Protein AF-A0A5C7JLN1-F1 (afdb_monomer_lite)

Foldseek 3Di:
DDDDPPDPDDDWDFPDWDKDQDPDCPPCCVQCVVRIWIDTDTPPAPWDAISQETEDAFFDPDDTDPVLVVLLVPPQDTHYDHDDPQHQLQALLSVCSSQNSHPPRLPVVAPGSVRVLVPFFDWDWDDDDPDIDIDGRGGNNVVSCVSCVVVDDDADVVNVQAQEDEAEDEDADDADPVLVVVLLCCLAVQWDDDPPFIQGQLALQSNLVQLQQSQLQKGATPVRDIDGRDLVLLLVVCVVQPPWAEEEEDADPVVVVSNCVRCPPLEDCDPVCSVPDSRHYYDHLVVLLPPAAPQSGPAYEYSDDAQALSSVVSNSCNNGDSPDNYYYYYYYGHCLGSRVQSVVQSVVRHGDDSVSSCVSCPVSGHPSHD

Radius of gyration: 23.54 Å; chains: 1; bounding box: 55×57×65 Å

Secondary structure (DSSP, 8-state):
-PPP---S-----EEEEEEEEPS--TTTTTT-TTSEEEEEEETTB--EEETTEEEE----SSS--HHHHHHHHHHTTS-EEE--SSTTSS-TTHHHHHHHTSTT-TTTTSSSHHHHHHHHB--EEEEETTEEEEE---B-HHHHHHHHGGG-----TTTTT---EEEEEEEE----HHHHHHHHHHHHHSEEE-SS-EEE--SHHHHHHHHHHHTTTEEE-TTS-EEE---HHHHHHHHHTTT--EEEEE-SHHHHHHHHHHHGGGEES-HHHHHHSS-EEEEEHHHHTSS---TT-SEEEESS--S-HHHHHHHHGGG--TT-SEEEEEEEE-TTSHHHHHHHHHHTT----HHHHHHHTTTTS-TT--

Sequence (370 aa):
MRQKKKHSIKFARVEGIEVYELTDRERIAELCPDGFVYDLEIENNHNYIANGILVHNCSAFPKPCNSAKTIRERFGHLPQIYLSGTPAIESGSQWFHSFWTSKFSPFNGFKNFYDWSRTYTEPFTKHFGALQVKDYSKSKDDEILAIIEPYLVRFTQKDAGFTSEITEEVIYYPIDAKIKQMVKRLMADLVLEGKEETILGDTAAKLMSKVHQLENGTIIFESGNSMILDTSKAEYIKQYFEGKKIAIFYYFKKEWELLKQVFGDNLTDNLEEFNTTDKHIALQQISGSEGISLKEADVLVYYNSGYSGRQYTQGRDRLTTINRSANHVYFFFDKDGLNAKIYKALKSKKRYNEKLFKKSYKGIINPNCN

Structure (mmCIF, N/CA/C/O backbone):
data_AF-A0A5C7JLN1-F1
#
_entry.id   AF-A0A5C7JLN1-F1
#
loop_
_atom_site.group_PDB
_atom_site.id
_atom_site.type_symbol
_atom_site.label_atom_id
_atom_site.label_alt_id
_atom_site.label_comp_id
_atom_site.label_asym_id
_atom_site.label_entity_id
_atom_site.label_seq_id
_atom_site.pdbx_PDB_ins_code
_atom_site.Cartn_x
_atom_site.Cartn_y
_atom_site.Cartn_z
_atom_site.occupancy
_atom_site.B_iso_or_equiv
_atom_site.auth_seq_id
_atom_site.auth_comp_id
_atom_site.auth_asym_id
_atom_site.auth_atom_id
_atom_site.pdbx_PDB_model_num
ATOM 1 N N . MET A 1 1 ? 26.847 -8.053 25.522 1.00 38.38 1 MET A N 1
ATOM 2 C CA . MET A 1 1 ? 25.881 -8.178 24.404 1.00 38.38 1 MET A CA 1
ATOM 3 C C . MET A 1 1 ? 26.530 -8.952 23.261 1.00 38.38 1 MET A C 1
ATOM 5 O O . MET A 1 1 ? 27.438 -8.434 22.626 1.00 38.38 1 MET A O 1
ATOM 9 N N . ARG A 1 2 ? 26.136 -10.213 23.034 1.00 31.58 2 ARG A N 1
ATOM 10 C CA . ARG A 1 2 ? 26.632 -11.026 21.908 1.00 31.58 2 ARG A CA 1
ATOM 11 C C . ARG A 1 2 ? 26.119 -10.428 20.590 1.00 31.58 2 ARG A C 1
ATOM 13 O O . ARG A 1 2 ? 24.910 -10.388 20.376 1.00 31.58 2 ARG A O 1
ATOM 20 N N . GLN A 1 3 ? 27.029 -9.986 19.719 1.00 34.25 3 GLN A N 1
ATOM 21 C CA . GLN A 1 3 ? 26.736 -9.707 18.310 1.00 34.25 3 GLN A CA 1
ATOM 22 C C . GLN A 1 3 ? 26.017 -10.921 17.704 1.00 34.25 3 GLN A C 1
ATOM 24 O O . GLN A 1 3 ? 26.563 -12.026 17.687 1.00 34.25 3 GLN A O 1
ATOM 29 N N . LYS A 1 4 ? 24.785 -10.731 17.216 1.00 38.56 4 LYS A N 1
ATOM 30 C CA . LYS A 1 4 ? 24.101 -11.740 16.398 1.00 38.56 4 LYS A CA 1
ATOM 31 C C . LYS A 1 4 ? 24.980 -12.021 15.175 1.00 38.56 4 LYS A C 1
ATOM 33 O O . LYS A 1 4 ? 25.217 -11.123 14.369 1.00 38.56 4 LYS A O 1
ATOM 38 N N . LYS A 1 5 ? 25.460 -13.263 15.044 1.00 37.53 5 LYS A N 1
ATOM 39 C CA . LYS A 1 5 ? 26.128 -13.765 13.835 1.00 37.53 5 LYS A CA 1
ATOM 40 C C . LYS A 1 5 ? 25.229 -13.477 12.629 1.00 37.53 5 LYS A C 1
ATOM 42 O O . LYS A 1 5 ? 24.159 -14.076 12.514 1.00 37.53 5 LYS A O 1
ATOM 47 N N . LYS A 1 6 ? 25.662 -12.582 11.733 1.00 44.06 6 LYS A N 1
ATOM 48 C CA . LYS A 1 6 ? 25.112 -12.460 10.376 1.00 44.06 6 LYS A CA 1
ATOM 49 C C . LYS A 1 6 ? 25.283 -13.822 9.708 1.00 44.06 6 LYS A C 1
ATOM 51 O O . LYS A 1 6 ? 26.397 -14.185 9.347 1.00 44.06 6 LYS A O 1
ATOM 56 N N . HIS A 1 7 ? 24.206 -14.592 9.610 1.00 37.38 7 HIS A N 1
ATOM 57 C CA . HIS A 1 7 ? 24.221 -15.795 8.793 1.00 37.38 7 HIS A CA 1
ATOM 58 C C . HIS A 1 7 ? 24.280 -15.332 7.336 1.00 37.38 7 HIS A C 1
ATOM 60 O O . HIS A 1 7 ? 23.435 -14.56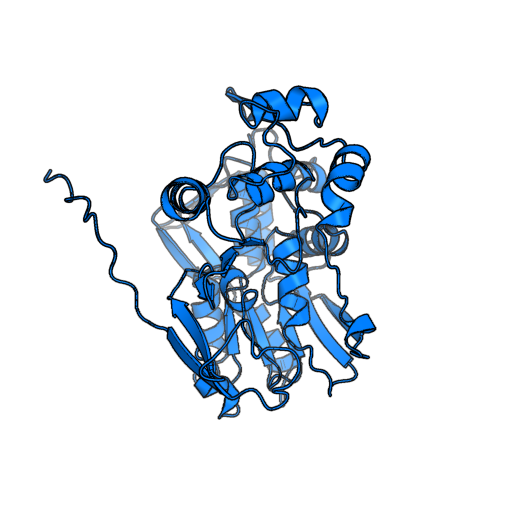2 6.886 1.00 37.38 7 HIS A O 1
ATOM 66 N N . SER A 1 8 ? 25.331 -15.743 6.631 1.00 49.94 8 SER A N 1
ATOM 67 C CA . SER A 1 8 ? 25.570 -15.493 5.204 1.00 49.94 8 SER A CA 1
ATOM 68 C C . SER A 1 8 ? 24.609 -16.264 4.293 1.00 49.94 8 SER A C 1
ATOM 70 O O . SER A 1 8 ? 24.632 -16.073 3.081 1.00 49.94 8 SER A O 1
ATOM 72 N N . ILE A 1 9 ? 23.764 -17.119 4.875 1.00 44.75 9 ILE A N 1
ATOM 73 C CA . ILE A 1 9 ? 22.803 -17.973 4.188 1.00 44.75 9 ILE A CA 1
ATOM 74 C C . ILE A 1 9 ? 21.439 -17.746 4.842 1.00 44.75 9 ILE A C 1
ATOM 76 O O . ILE A 1 9 ? 21.274 -17.958 6.045 1.00 44.75 9 ILE A O 1
ATOM 80 N N . LYS A 1 10 ? 20.477 -17.276 4.044 1.00 59.91 10 LYS A N 1
ATOM 81 C CA . LYS A 1 10 ? 19.060 -17.232 4.401 1.00 59.91 10 LYS A CA 1
ATOM 82 C C . LYS A 1 10 ? 18.425 -18.467 3.774 1.00 59.91 10 LYS A C 1
ATOM 84 O O . LYS A 1 10 ? 18.450 -18.602 2.556 1.00 59.91 10 LYS A O 1
ATOM 89 N N . PHE A 1 11 ? 17.899 -19.363 4.599 1.00 56.25 11 PHE A N 1
ATOM 90 C CA . PHE A 1 11 ? 17.039 -20.433 4.109 1.00 56.25 11 PHE A CA 1
ATOM 91 C C . PHE A 1 11 ? 15.698 -19.803 3.732 1.00 56.25 11 PHE A C 1
ATOM 93 O O . PHE A 1 11 ? 15.141 -19.033 4.517 1.00 56.25 11 PHE A O 1
ATOM 100 N N . ALA A 1 12 ? 15.234 -20.067 2.518 1.00 66.81 12 ALA A N 1
ATOM 101 C CA . ALA A 1 12 ? 13.917 -19.671 2.049 1.00 66.81 12 ALA A CA 1
ATOM 102 C C . ALA A 1 12 ? 13.128 -20.936 1.718 1.00 66.81 12 ALA A C 1
ATOM 104 O O . ALA A 1 12 ? 13.716 -21.947 1.322 1.00 66.81 12 ALA A O 1
ATOM 105 N N . ARG A 1 13 ? 11.817 -20.886 1.932 1.00 62.53 13 ARG A N 1
ATOM 106 C CA . ARG A 1 13 ? 10.915 -21.971 1.571 1.00 62.53 13 ARG A CA 1
ATOM 107 C C . ARG A 1 13 ? 10.566 -21.847 0.087 1.00 62.53 13 ARG A C 1
ATOM 109 O O . ARG A 1 13 ? 10.345 -20.741 -0.403 1.00 62.53 13 ARG A O 1
ATOM 116 N N . VAL A 1 14 ? 10.538 -22.983 -0.604 1.00 67.88 14 VAL A N 1
ATOM 117 C CA . VAL A 1 14 ? 9.920 -23.090 -1.930 1.00 67.88 14 VAL A CA 1
ATOM 118 C C . VAL A 1 14 ? 8.412 -23.041 -1.718 1.00 67.88 14 VAL A C 1
ATOM 120 O O . VAL A 1 14 ? 7.878 -23.878 -0.983 1.00 67.88 14 VAL A O 1
ATOM 123 N N . GLU A 1 15 ? 7.756 -22.025 -2.274 1.00 53.78 15 GLU A N 1
ATOM 124 C CA . GLU A 1 15 ? 6.299 -21.875 -2.161 1.00 53.78 15 GLU A CA 1
ATOM 125 C C . GLU A 1 15 ? 5.578 -22.789 -3.150 1.00 53.78 15 GLU A C 1
ATOM 127 O O . GLU A 1 15 ? 4.626 -23.464 -2.764 1.00 53.78 15 GLU A O 1
ATOM 132 N N . GLY A 1 16 ? 6.108 -22.902 -4.367 1.00 58.62 16 GLY A N 1
ATOM 133 C CA . GLY A 1 16 ? 5.598 -23.785 -5.406 1.00 58.62 16 GLY A CA 1
ATOM 134 C C . GLY A 1 16 ? 6.688 -24.179 -6.397 1.00 58.62 16 GLY A C 1
ATOM 135 O O . GLY A 1 16 ? 7.675 -23.465 -6.583 1.00 58.62 16 GLY A O 1
ATOM 136 N N . ILE A 1 17 ? 6.510 -25.352 -7.003 1.00 69.06 17 ILE A N 1
ATOM 137 C CA . ILE A 1 17 ? 7.222 -25.762 -8.213 1.00 69.06 17 ILE A CA 1
ATOM 138 C C . ILE A 1 17 ? 6.142 -26.147 -9.205 1.00 69.06 17 ILE A C 1
ATOM 140 O O . ILE A 1 17 ? 5.394 -27.096 -8.964 1.00 69.06 17 ILE A O 1
ATOM 144 N N . GLU A 1 18 ? 6.077 -25.419 -10.308 1.00 62.75 18 GLU A N 1
ATOM 145 C CA . GLU A 1 18 ? 5.154 -25.714 -11.392 1.00 62.75 18 GLU A CA 1
ATOM 146 C C . GLU A 1 18 ? 5.953 -26.154 -12.614 1.00 62.75 18 GLU A C 1
ATOM 148 O O . GLU A 1 18 ? 6.973 -25.556 -12.974 1.00 62.75 18 GLU A O 1
ATOM 153 N N . VAL A 1 19 ? 5.504 -27.250 -13.222 1.00 71.38 19 VAL A N 1
ATOM 154 C CA . VAL A 1 19 ? 6.094 -27.802 -14.439 1.00 71.38 19 VAL A CA 1
ATOM 155 C C . VAL A 1 19 ? 5.042 -27.705 -15.523 1.00 71.38 19 VAL A C 1
ATOM 157 O O . VAL A 1 19 ? 4.026 -28.398 -15.484 1.00 71.38 19 VAL A O 1
ATOM 160 N N . TYR A 1 20 ? 5.292 -26.823 -16.481 1.00 62.81 20 TYR A N 1
ATOM 161 C CA . TYR A 1 20 ? 4.396 -26.599 -17.602 1.00 62.81 20 TYR A CA 1
ATOM 162 C C . TYR A 1 20 ? 4.897 -27.371 -18.821 1.00 62.81 20 TYR A C 1
ATOM 164 O O . TYR A 1 20 ? 6.027 -27.164 -19.269 1.00 62.81 20 TYR A O 1
ATOM 172 N N . GLU A 1 21 ? 4.050 -28.251 -19.362 1.00 65.50 21 GLU A N 1
ATOM 173 C CA . GLU A 1 21 ? 4.281 -28.886 -20.662 1.00 65.50 21 GLU A CA 1
ATOM 174 C C . GLU A 1 21 ? 3.724 -27.983 -21.769 1.00 65.50 21 GLU A C 1
ATOM 176 O O . GLU A 1 21 ? 2.540 -27.637 -21.782 1.00 65.50 21 GLU A O 1
ATOM 181 N N . LEU A 1 22 ? 4.587 -27.576 -22.698 1.00 60.84 22 LEU A N 1
ATOM 182 C CA . LEU A 1 22 ? 4.206 -26.675 -23.783 1.00 60.84 22 LEU A CA 1
ATOM 183 C C . LEU A 1 22 ? 3.492 -27.439 -24.910 1.00 60.84 22 LEU A C 1
ATOM 185 O O . LEU A 1 22 ? 4.015 -28.413 -25.457 1.00 60.84 22 LEU A O 1
ATOM 189 N N . THR A 1 23 ? 2.303 -26.966 -25.293 1.00 59.88 23 THR A N 1
ATOM 190 C CA . THR A 1 23 ? 1.464 -27.580 -26.337 1.00 59.88 23 THR A CA 1
ATOM 191 C C . THR A 1 23 ? 1.829 -27.153 -27.763 1.00 59.88 23 THR A C 1
ATOM 193 O O . THR A 1 23 ? 1.496 -27.872 -28.703 1.00 59.88 23 THR A O 1
ATOM 196 N N . ASP A 1 24 ? 2.545 -26.037 -27.942 1.00 60.41 24 ASP A N 1
ATOM 197 C CA . ASP A 1 24 ? 2.986 -25.523 -29.248 1.00 60.41 24 ASP A CA 1
ATOM 198 C C . ASP A 1 24 ? 4.519 -25.605 -29.377 1.00 60.41 24 ASP A C 1
ATOM 200 O O . ASP A 1 24 ? 5.267 -24.775 -28.853 1.00 60.41 24 ASP A O 1
ATOM 204 N N . ARG A 1 25 ? 4.990 -26.681 -30.020 1.00 57.88 25 ARG A N 1
ATOM 205 C CA . ARG A 1 25 ? 6.404 -27.096 -30.033 1.00 57.88 25 ARG A CA 1
ATOM 206 C C . ARG A 1 25 ? 7.231 -26.478 -31.167 1.00 57.88 25 ARG A C 1
ATOM 208 O O . ARG A 1 25 ? 8.457 -26.545 -31.109 1.00 57.88 25 ARG A O 1
ATOM 215 N N . GLU A 1 26 ? 6.613 -25.857 -32.174 1.00 58.78 26 GLU A N 1
ATOM 216 C CA . GLU A 1 26 ? 7.341 -25.404 -33.374 1.00 58.78 26 GLU A CA 1
ATOM 217 C C . GLU A 1 26 ? 8.132 -24.106 -33.155 1.00 58.78 26 GLU A C 1
ATOM 219 O O . GLU A 1 26 ? 9.163 -23.894 -33.790 1.00 58.78 26 GLU A O 1
ATOM 224 N N . ARG A 1 27 ? 7.697 -23.245 -32.226 1.00 52.66 27 ARG A N 1
ATOM 225 C CA . ARG A 1 27 ? 8.278 -21.902 -32.044 1.00 52.66 27 ARG A CA 1
ATOM 226 C C . ARG A 1 27 ? 9.338 -21.801 -30.937 1.00 52.66 27 ARG A C 1
ATOM 228 O O . ARG A 1 27 ? 9.984 -20.764 -30.830 1.00 52.66 27 ARG A O 1
ATOM 235 N N . ILE A 1 28 ? 9.500 -22.837 -30.103 1.00 53.12 28 ILE A N 1
ATOM 236 C CA . ILE A 1 28 ? 10.238 -22.769 -28.817 1.00 53.12 28 ILE A CA 1
ATOM 237 C C . ILE A 1 28 ? 11.360 -23.826 -28.694 1.00 53.12 28 ILE A C 1
ATOM 239 O O . ILE A 1 28 ? 12.143 -23.786 -27.746 1.00 53.12 28 ILE A O 1
ATOM 243 N N . ALA A 1 29 ? 11.522 -24.725 -29.673 1.00 55.50 29 ALA A N 1
ATOM 244 C CA . ALA A 1 29 ? 12.514 -25.811 -29.629 1.00 55.50 29 ALA A CA 1
ATOM 245 C C . ALA A 1 29 ? 13.976 -25.349 -29.409 1.00 55.50 29 ALA A C 1
ATOM 247 O O . ALA A 1 29 ? 14.792 -26.121 -28.913 1.00 55.50 29 ALA A O 1
ATOM 248 N N . GLU A 1 30 ? 14.307 -24.092 -29.722 1.00 57.03 30 GLU A N 1
ATOM 249 C CA . GLU A 1 30 ? 15.636 -23.513 -29.468 1.00 57.03 30 GLU A CA 1
ATOM 250 C C . GLU A 1 30 ? 15.879 -23.107 -28.000 1.00 57.03 30 GLU A C 1
ATOM 252 O O . GLU A 1 30 ? 17.029 -23.051 -27.569 1.00 57.03 30 GLU A O 1
ATOM 257 N N . LEU A 1 31 ? 14.827 -22.826 -27.222 1.00 52.19 31 LEU A N 1
ATOM 258 C CA . LEU A 1 31 ? 14.930 -22.307 -25.848 1.00 52.19 31 LEU A CA 1
ATOM 259 C C . LEU A 1 31 ? 14.655 -23.370 -24.775 1.00 52.19 31 LEU A C 1
ATOM 261 O O . LEU A 1 31 ? 15.225 -23.286 -23.687 1.00 52.19 31 LEU A O 1
ATOM 265 N N . CYS A 1 32 ? 13.807 -24.363 -25.071 1.00 62.50 32 CYS A N 1
ATOM 266 C CA . CYS A 1 32 ? 13.417 -25.432 -24.138 1.00 62.50 32 CYS A CA 1
ATOM 267 C C . CYS A 1 32 ? 13.530 -26.809 -24.815 1.00 62.50 32 CYS A C 1
ATOM 269 O O . CYS A 1 32 ? 12.519 -27.353 -25.263 1.00 62.50 32 CYS A O 1
ATOM 271 N N . PRO A 1 33 ? 14.742 -27.385 -24.922 1.00 64.56 33 PRO A N 1
ATOM 272 C CA . PRO A 1 33 ? 14.965 -28.626 -25.671 1.00 64.56 33 PRO A CA 1
ATOM 273 C C . PRO A 1 33 ? 14.233 -29.845 -25.096 1.00 64.56 33 PRO A C 1
ATOM 275 O O . PRO A 1 33 ? 13.933 -30.785 -25.828 1.00 64.56 33 PRO A O 1
ATOM 278 N N . ASP A 1 34 ? 13.955 -29.840 -23.790 1.00 72.19 34 ASP A N 1
ATOM 279 C CA . ASP A 1 34 ? 13.204 -30.885 -23.090 1.00 72.19 34 ASP A CA 1
ATOM 280 C C . ASP A 1 34 ? 11.682 -30.648 -23.113 1.00 72.19 34 ASP A C 1
ATOM 282 O O . ASP A 1 34 ? 10.927 -31.521 -22.695 1.00 72.19 34 ASP A O 1
ATOM 286 N N . GLY A 1 35 ? 11.224 -29.508 -23.646 1.00 68.31 35 GLY A N 1
ATOM 287 C CA . GLY A 1 35 ? 9.808 -29.151 -23.752 1.00 68.31 35 GLY A CA 1
ATOM 288 C C . GLY A 1 35 ? 9.165 -28.686 -22.443 1.00 68.31 35 GLY A C 1
ATOM 289 O O . GLY A 1 35 ? 7.951 -28.467 -22.417 1.00 68.31 35 GLY A O 1
ATOM 290 N N . PHE A 1 36 ? 9.957 -28.513 -21.382 1.00 67.56 36 PHE A N 1
ATOM 291 C CA . PHE A 1 36 ? 9.471 -28.113 -20.068 1.00 67.56 36 PHE A CA 1
ATOM 292 C C . PHE A 1 36 ? 9.884 -26.683 -19.729 1.00 67.56 36 PHE A C 1
ATOM 294 O O . PHE A 1 36 ? 10.977 -26.215 -20.055 1.00 67.56 36 PHE A O 1
ATOM 301 N N . VAL A 1 37 ? 8.995 -25.982 -19.029 1.00 65.25 37 VAL A N 1
ATOM 302 C CA . VAL A 1 37 ? 9.320 -24.727 -18.350 1.00 65.25 37 VAL A CA 1
ATOM 303 C C . VAL A 1 37 ? 9.178 -24.958 -16.856 1.00 65.25 37 VAL A C 1
ATOM 305 O O . VAL A 1 37 ? 8.146 -25.443 -16.390 1.00 65.25 37 VAL A O 1
ATOM 308 N N . TYR A 1 38 ? 10.234 -24.609 -16.128 1.00 68.00 38 TYR A N 1
ATOM 309 C CA . TYR A 1 38 ? 10.293 -24.703 -14.677 1.00 68.00 38 TYR A CA 1
ATOM 310 C C . TYR A 1 38 ? 10.100 -23.305 -14.095 1.00 68.00 38 TYR A C 1
ATOM 312 O O . TYR A 1 38 ? 10.925 -22.422 -14.348 1.00 68.00 38 TYR A O 1
ATOM 320 N N . ASP A 1 39 ? 9.036 -23.119 -13.316 1.00 62.78 39 ASP A N 1
ATOM 321 C CA . ASP A 1 39 ? 8.863 -21.926 -12.487 1.00 62.78 39 ASP A CA 1
ATOM 322 C C . ASP A 1 39 ? 9.201 -22.255 -11.027 1.00 62.78 39 ASP A C 1
ATOM 324 O O . ASP A 1 39 ? 8.765 -23.274 -10.482 1.00 62.78 39 ASP A O 1
ATOM 328 N N . LEU A 1 40 ? 10.033 -21.412 -10.412 1.00 66.75 40 LEU A N 1
ATOM 329 C CA . LEU A 1 40 ? 10.484 -21.560 -9.032 1.00 66.75 40 LEU A CA 1
ATOM 330 C C . LEU A 1 40 ? 10.141 -20.296 -8.250 1.00 66.75 40 LEU A C 1
ATOM 332 O O . LEU A 1 40 ? 10.874 -19.302 -8.290 1.00 66.75 40 LEU A O 1
ATOM 336 N N . GLU A 1 41 ? 9.084 -20.390 -7.449 1.00 59.16 41 GLU A N 1
ATOM 337 C CA . GLU A 1 41 ? 8.675 -19.325 -6.544 1.00 59.16 41 GLU A CA 1
ATOM 338 C C . GLU A 1 41 ? 9.306 -19.505 -5.159 1.00 59.16 41 GLU A C 1
ATOM 340 O O . GLU A 1 41 ? 9.263 -20.572 -4.531 1.00 59.16 41 GLU A O 1
ATOM 345 N N . ILE A 1 42 ? 9.924 -18.431 -4.672 1.00 66.62 42 ILE A N 1
ATOM 346 C CA . ILE A 1 42 ? 10.592 -18.396 -3.375 1.00 66.62 42 ILE A CA 1
ATOM 347 C C . ILE A 1 42 ? 9.890 -17.369 -2.498 1.00 66.62 42 ILE A C 1
ATOM 349 O O . ILE A 1 42 ? 9.767 -16.204 -2.878 1.00 66.62 42 ILE A O 1
ATOM 353 N N . GLU A 1 43 ? 9.548 -17.782 -1.277 1.00 58.94 43 GLU A N 1
ATOM 354 C CA . GLU A 1 43 ? 8.857 -16.943 -0.301 1.00 58.94 43 GLU A CA 1
ATOM 355 C C . GLU A 1 43 ? 9.531 -15.564 -0.158 1.00 58.94 43 GLU A C 1
ATOM 357 O O . GLU A 1 43 ? 10.722 -15.445 0.174 1.00 58.94 43 GLU A O 1
ATOM 362 N N . ASN A 1 44 ? 8.752 -14.499 -0.369 1.00 61.75 44 ASN A N 1
ATOM 363 C CA . ASN A 1 44 ? 9.196 -13.102 -0.312 1.00 61.75 44 ASN A CA 1
ATOM 364 C C . ASN A 1 44 ? 10.301 -12.722 -1.328 1.00 61.75 44 ASN A C 1
ATOM 366 O O . ASN A 1 44 ? 11.052 -11.765 -1.089 1.00 61.75 44 ASN A O 1
ATOM 370 N N . ASN A 1 45 ? 10.446 -13.446 -2.443 1.00 68.56 45 ASN A N 1
ATOM 371 C CA . ASN A 1 45 ? 11.365 -13.093 -3.522 1.00 68.56 45 ASN A CA 1
ATOM 372 C C . ASN A 1 45 ? 10.737 -13.290 -4.908 1.00 68.56 45 ASN A C 1
ATOM 374 O O . ASN A 1 45 ? 10.734 -14.378 -5.465 1.00 68.56 45 ASN A O 1
ATOM 378 N N . HIS A 1 46 ? 10.360 -12.171 -5.515 1.00 72.50 46 HIS A N 1
ATOM 379 C CA . HIS A 1 46 ? 9.767 -12.101 -6.853 1.00 72.50 46 HIS A CA 1
ATOM 380 C C . HIS A 1 46 ? 10.799 -12.079 -7.998 1.00 72.50 46 HIS A C 1
ATOM 382 O O . HIS A 1 46 ? 10.515 -11.553 -9.071 1.00 72.50 46 HIS A O 1
ATOM 388 N N . ASN A 1 47 ? 12.032 -12.539 -7.759 1.00 78.25 47 ASN A N 1
ATOM 389 C CA . ASN A 1 47 ? 13.074 -12.629 -8.788 1.00 78.25 47 ASN A CA 1
ATOM 390 C C . ASN A 1 47 ? 13.476 -14.093 -8.970 1.00 78.25 47 ASN A C 1
ATOM 392 O O . ASN A 1 47 ? 13.865 -14.739 -7.992 1.00 78.25 47 ASN A O 1
ATOM 396 N N . TYR A 1 48 ? 13.457 -14.570 -10.210 1.00 80.56 48 TYR A N 1
ATOM 397 C CA . TYR A 1 48 ? 13.706 -15.967 -10.565 1.00 80.56 48 TYR A CA 1
ATOM 398 C C . TYR A 1 48 ? 14.467 -16.073 -11.891 1.00 80.56 48 TYR A C 1
ATOM 400 O O . TYR A 1 48 ? 14.602 -15.097 -12.631 1.00 80.56 48 TYR A O 1
ATOM 408 N N . ILE A 1 49 ? 15.016 -17.255 -12.171 1.00 76.44 49 ILE A N 1
ATOM 409 C CA . ILE A 1 49 ? 15.693 -17.562 -13.434 1.00 76.44 49 ILE A CA 1
ATOM 410 C C . ILE A 1 49 ? 14.886 -18.652 -14.127 1.00 76.44 49 ILE A C 1
ATOM 412 O O . ILE A 1 49 ? 14.730 -19.731 -13.565 1.00 76.44 49 ILE A O 1
ATOM 416 N N . ALA A 1 50 ? 14.436 -18.378 -15.347 1.00 76.38 50 ALA A N 1
ATOM 417 C CA . ALA A 1 50 ? 13.749 -19.336 -16.202 1.00 76.38 50 ALA A CA 1
ATOM 418 C C . ALA A 1 50 ? 14.552 -19.488 -17.499 1.00 76.38 50 ALA A C 1
ATOM 420 O O . ALA A 1 50 ? 14.802 -18.504 -18.193 1.00 76.38 50 ALA A O 1
ATOM 421 N N . ASN A 1 51 ? 15.015 -20.705 -17.801 1.00 72.69 51 ASN A N 1
ATOM 422 C CA . ASN A 1 51 ? 15.763 -21.036 -19.026 1.00 72.69 51 ASN A CA 1
ATOM 423 C C . ASN A 1 51 ? 16.936 -20.084 -19.332 1.00 72.69 51 ASN A C 1
ATOM 425 O O . ASN A 1 51 ? 17.124 -19.620 -20.453 1.00 72.69 51 ASN A O 1
ATOM 429 N N . GLY A 1 52 ? 17.722 -19.754 -18.302 1.00 75.19 52 GLY A N 1
ATOM 430 C CA . GLY A 1 52 ? 18.883 -18.863 -18.426 1.00 75.19 52 GLY A CA 1
ATOM 431 C C . GLY A 1 52 ? 18.545 -17.371 -18.546 1.00 75.19 52 GLY A C 1
ATOM 432 O O . GLY A 1 52 ? 19.463 -16.553 -18.619 1.00 75.19 52 GLY A O 1
ATOM 433 N N . ILE A 1 53 ? 17.262 -17.003 -18.514 1.00 83.69 53 ILE A N 1
ATOM 434 C CA . ILE A 1 53 ? 16.779 -15.622 -18.493 1.00 83.69 53 ILE A CA 1
ATOM 435 C C . ILE A 1 53 ? 16.451 -15.244 -17.050 1.00 83.69 53 ILE A C 1
ATOM 437 O O . ILE A 1 53 ? 15.698 -15.934 -16.365 1.00 83.69 53 ILE A O 1
ATOM 441 N N . LEU A 1 54 ? 17.010 -14.134 -16.573 1.00 87.12 54 LEU A N 1
ATOM 442 C CA . LEU A 1 54 ? 16.676 -13.596 -15.259 1.00 87.12 54 LEU A CA 1
ATOM 443 C C . LEU A 1 54 ? 15.432 -12.711 -15.352 1.00 87.12 54 LEU A C 1
ATOM 445 O O . LEU A 1 54 ? 15.432 -11.708 -16.065 1.00 87.12 54 LEU A O 1
ATOM 449 N N . VAL A 1 55 ? 14.424 -13.005 -14.540 1.00 88.56 55 VAL A N 1
ATOM 450 C CA . VAL A 1 55 ? 13.263 -12.139 -14.347 1.00 88.56 55 VAL A CA 1
ATOM 451 C C . VAL A 1 55 ? 13.411 -11.373 -13.037 1.00 88.56 55 VAL A C 1
ATOM 453 O O . VAL A 1 55 ? 13.720 -11.949 -11.991 1.00 88.56 55 VAL A O 1
ATOM 456 N N . HIS A 1 56 ? 13.217 -10.055 -13.082 1.00 88.69 56 HIS A N 1
ATOM 457 C CA . HIS A 1 56 ? 13.300 -9.212 -11.892 1.00 88.69 56 HIS A CA 1
ATOM 458 C C . HIS A 1 56 ? 12.315 -8.044 -11.912 1.00 88.69 56 HIS A C 1
ATOM 460 O O . HIS A 1 56 ? 11.848 -7.603 -12.958 1.00 88.69 56 HIS A O 1
ATOM 466 N N . ASN A 1 57 ? 12.066 -7.463 -10.738 1.00 86.81 57 ASN A N 1
ATOM 467 C CA . ASN A 1 57 ? 11.189 -6.296 -10.575 1.00 86.81 57 ASN A CA 1
ATOM 468 C C . ASN A 1 57 ? 11.874 -5.101 -9.874 1.00 86.81 57 ASN A C 1
ATOM 470 O O . ASN A 1 57 ? 11.225 -4.177 -9.381 1.00 86.81 57 ASN A O 1
ATOM 474 N N . CYS A 1 58 ? 13.208 -5.095 -9.835 1.00 87.25 58 CYS A N 1
ATOM 475 C CA . CYS A 1 58 ? 14.008 -4.040 -9.212 1.00 87.25 58 CYS A CA 1
ATOM 476 C C . CYS A 1 58 ? 13.890 -2.681 -9.935 1.00 87.25 58 CYS A C 1
ATOM 478 O O . CYS A 1 58 ? 14.362 -2.560 -11.056 1.00 87.25 58 CYS A O 1
ATOM 480 N N . SER A 1 59 ? 13.348 -1.641 -9.281 1.00 85.00 59 SER A N 1
ATOM 481 C CA . SER A 1 59 ? 13.131 -0.317 -9.910 1.00 85.00 59 SER A CA 1
ATOM 482 C C . SER A 1 59 ? 13.297 0.891 -8.963 1.00 85.00 59 SER A C 1
ATOM 484 O O . SER A 1 59 ? 12.475 1.807 -8.939 1.00 85.00 59 SER A O 1
ATOM 486 N N . ALA A 1 60 ? 14.328 0.892 -8.113 1.00 86.19 60 ALA A N 1
ATOM 487 C CA . ALA A 1 60 ? 14.558 1.951 -7.115 1.00 86.19 60 ALA A CA 1
ATOM 488 C C . ALA A 1 60 ? 15.428 3.117 -7.636 1.00 86.19 60 ALA A C 1
ATOM 490 O O . ALA A 1 60 ? 16.183 2.969 -8.590 1.00 86.19 60 ALA A O 1
ATOM 491 N N . PHE A 1 61 ? 15.383 4.276 -6.973 1.00 89.75 61 PHE A N 1
ATOM 492 C CA . PHE A 1 61 ? 16.306 5.405 -7.179 1.00 89.75 61 PHE A CA 1
ATOM 493 C C . PHE A 1 61 ? 16.413 6.235 -5.882 1.00 89.75 61 PHE A C 1
ATOM 495 O O . PHE A 1 61 ? 15.546 6.123 -5.016 1.00 89.75 61 PHE A O 1
ATOM 502 N N . PRO A 1 62 ? 17.471 7.045 -5.683 1.00 88.94 62 PRO A N 1
ATOM 503 C CA . PRO A 1 62 ? 18.670 7.184 -6.516 1.00 88.94 62 PRO A CA 1
ATOM 504 C C . PRO A 1 62 ? 19.705 6.074 -6.282 1.00 88.94 62 PRO A C 1
ATOM 506 O O . PRO A 1 62 ? 20.747 6.062 -6.927 1.00 88.94 62 PRO A O 1
ATOM 509 N N . LYS A 1 63 ? 19.461 5.162 -5.333 1.00 90.94 63 LYS A N 1
ATOM 510 C CA . LYS A 1 63 ? 20.357 4.044 -5.017 1.00 90.94 63 LYS A CA 1
ATOM 511 C C . LYS A 1 63 ? 19.689 2.715 -5.376 1.00 90.94 63 LYS A C 1
ATOM 513 O O . LYS A 1 63 ? 18.492 2.572 -5.120 1.00 90.94 63 LYS A O 1
ATOM 518 N N . PRO A 1 64 ? 20.445 1.732 -5.892 1.00 88.69 64 PRO A N 1
ATOM 519 C CA . PRO A 1 64 ? 19.904 0.405 -6.140 1.00 88.69 64 PRO A CA 1
ATOM 520 C C . PRO A 1 64 ? 19.594 -0.295 -4.814 1.00 88.69 64 PRO A C 1
ATOM 522 O O . PRO A 1 64 ? 20.329 -0.141 -3.829 1.00 88.69 64 PRO A O 1
ATOM 525 N N . CYS A 1 65 ? 18.530 -1.100 -4.801 1.00 81.81 65 CYS A N 1
ATOM 526 C CA . CYS A 1 65 ? 18.250 -2.008 -3.694 1.00 81.81 65 CYS A CA 1
ATOM 527 C C . CYS A 1 65 ? 19.317 -3.115 -3.615 1.00 81.81 65 CYS A C 1
ATOM 529 O O . CYS A 1 65 ? 20.079 -3.340 -4.559 1.00 81.81 65 CYS A O 1
ATOM 531 N N . ASN A 1 66 ? 19.387 -3.817 -2.481 1.00 82.81 66 ASN A N 1
ATOM 532 C CA . ASN A 1 66 ? 20.367 -4.893 -2.305 1.00 82.81 66 ASN A CA 1
ATOM 533 C C . ASN A 1 66 ? 20.191 -5.999 -3.357 1.00 82.81 66 ASN A C 1
ATOM 535 O O . ASN A 1 66 ? 21.187 -6.445 -3.917 1.00 82.81 66 ASN A O 1
ATOM 539 N N . SER A 1 67 ? 18.946 -6.351 -3.695 1.00 82.56 67 SER A N 1
ATOM 540 C CA . SER A 1 67 ? 18.640 -7.330 -4.744 1.00 82.56 67 SER A CA 1
ATOM 541 C C . SER A 1 67 ? 19.213 -6.916 -6.100 1.00 82.56 67 SER A C 1
ATOM 543 O O . SER A 1 67 ? 19.908 -7.708 -6.723 1.00 82.56 67 SER A O 1
ATOM 545 N N . ALA A 1 68 ? 19.035 -5.656 -6.517 1.00 88.69 68 ALA A N 1
ATOM 546 C CA . ALA A 1 68 ? 19.584 -5.151 -7.777 1.00 88.69 68 ALA A CA 1
ATOM 547 C C . ALA A 1 68 ? 21.119 -5.233 -7.830 1.00 88.69 68 ALA A C 1
ATOM 549 O O . ALA A 1 68 ? 21.686 -5.559 -8.871 1.00 88.69 68 ALA A O 1
ATOM 550 N N . LYS A 1 69 ? 21.805 -4.967 -6.707 1.00 88.56 69 LYS A N 1
ATOM 551 C CA . LYS A 1 69 ? 23.269 -5.109 -6.621 1.00 88.56 69 LYS A CA 1
ATOM 552 C C . LYS A 1 69 ? 23.693 -6.564 -6.786 1.00 88.56 69 LYS A C 1
ATOM 554 O O . LYS A 1 69 ? 24.544 -6.855 -7.619 1.00 88.56 69 LYS A O 1
ATOM 559 N N . THR A 1 70 ? 23.059 -7.471 -6.043 1.00 85.38 70 THR A N 1
ATOM 560 C CA . THR A 1 70 ? 23.332 -8.911 -6.129 1.00 85.38 70 THR A CA 1
ATOM 561 C C . THR A 1 70 ? 23.058 -9.452 -7.530 1.00 85.38 70 THR A C 1
ATOM 563 O O . THR A 1 70 ? 23.871 -10.211 -8.055 1.00 85.38 70 THR A O 1
ATOM 566 N N . ILE A 1 71 ? 21.959 -9.019 -8.153 1.00 89.31 71 ILE A N 1
ATOM 567 C CA . ILE A 1 71 ? 21.618 -9.346 -9.537 1.00 89.31 71 ILE A CA 1
ATOM 568 C C . ILE A 1 71 ? 22.727 -8.892 -10.481 1.00 89.31 71 ILE A C 1
ATOM 570 O O . ILE A 1 71 ? 23.255 -9.714 -11.221 1.00 89.31 71 ILE A O 1
ATOM 574 N N . ARG A 1 72 ? 23.131 -7.619 -10.440 1.00 91.44 72 ARG A N 1
ATOM 575 C CA . ARG A 1 72 ? 24.163 -7.112 -11.354 1.00 91.44 72 ARG A CA 1
ATOM 576 C C . ARG A 1 72 ? 25.494 -7.843 -11.182 1.00 91.44 72 ARG A C 1
ATOM 578 O O . ARG A 1 72 ? 26.139 -8.178 -12.175 1.00 91.44 72 ARG A O 1
ATOM 585 N N . GLU A 1 73 ? 25.903 -8.089 -9.939 1.00 90.62 73 GLU A N 1
ATOM 586 C CA . GLU A 1 73 ? 27.163 -8.768 -9.617 1.00 90.62 73 GLU A CA 1
ATOM 587 C C . GLU A 1 73 ? 27.187 -10.213 -10.126 1.00 90.62 73 GLU A C 1
ATOM 589 O O . GLU A 1 73 ? 28.160 -10.623 -10.757 1.00 90.62 73 GLU A O 1
ATOM 594 N N . ARG A 1 74 ? 26.119 -10.978 -9.876 1.00 85.62 74 ARG A N 1
ATOM 595 C CA . ARG A 1 74 ? 26.085 -12.424 -10.147 1.00 85.62 74 ARG A CA 1
ATOM 596 C C . ARG A 1 74 ? 25.519 -12.769 -11.518 1.00 85.62 74 ARG A C 1
ATOM 598 O O . ARG A 1 74 ? 26.041 -13.642 -12.198 1.00 85.62 74 ARG A O 1
ATOM 605 N N . PHE A 1 75 ? 24.481 -12.058 -11.933 1.00 90.56 75 PHE A N 1
ATOM 606 C CA . PHE A 1 75 ? 23.621 -12.398 -13.068 1.00 90.56 75 PHE A CA 1
ATOM 607 C C . PHE A 1 75 ? 23.544 -11.283 -14.116 1.00 90.56 75 PHE A C 1
ATOM 609 O O . PHE A 1 75 ? 22.825 -11.406 -15.101 1.00 90.56 75 PHE A O 1
ATOM 616 N N . GLY A 1 76 ? 24.324 -10.206 -13.968 1.00 91.06 76 GLY A N 1
ATOM 617 C CA . GLY A 1 76 ? 24.330 -9.084 -14.912 1.00 91.06 76 GLY A CA 1
ATOM 618 C C . GLY A 1 76 ? 24.697 -9.459 -16.353 1.00 91.06 76 GLY A C 1
ATOM 619 O O . GLY A 1 76 ? 24.471 -8.669 -17.258 1.00 91.06 76 GLY A O 1
ATOM 620 N N . HIS A 1 77 ? 25.294 -10.632 -16.564 1.00 93.00 77 HIS A N 1
ATOM 621 C CA . HIS A 1 77 ? 25.691 -11.146 -17.875 1.00 93.00 77 HIS A CA 1
ATOM 622 C C . HIS A 1 77 ? 24.601 -11.976 -18.571 1.00 93.00 77 HIS A C 1
ATOM 624 O O . HIS A 1 77 ? 24.760 -12.288 -19.745 1.00 93.00 77 HIS A O 1
ATOM 630 N N . LEU A 1 78 ? 23.537 -12.359 -17.861 1.00 89.00 78 LEU A N 1
ATOM 631 C CA . LEU A 1 78 ? 22.425 -13.110 -18.436 1.00 89.00 78 LEU A CA 1
ATOM 632 C C . LEU A 1 78 ? 21.458 -12.163 -19.163 1.00 89.00 78 LEU A C 1
ATOM 634 O O . LEU A 1 78 ? 21.374 -10.988 -18.786 1.00 89.00 78 LEU A O 1
ATOM 638 N N . PRO A 1 79 ? 20.694 -12.652 -20.156 1.00 91.31 79 PRO A N 1
ATOM 639 C CA . PRO A 1 79 ? 19.497 -11.968 -20.632 1.00 91.31 79 PRO A CA 1
ATOM 640 C C . PRO A 1 79 ? 18.546 -11.684 -19.463 1.00 91.31 79 PRO A C 1
ATOM 642 O O . PRO A 1 79 ? 18.404 -12.512 -18.560 1.00 91.31 79 PRO A O 1
ATOM 645 N N . GLN A 1 80 ? 17.913 -10.509 -19.456 1.00 92.12 80 GLN A N 1
ATOM 646 C CA . GLN A 1 80 ? 17.046 -10.088 -18.353 1.00 92.12 80 GLN A CA 1
ATOM 647 C C . GLN A 1 80 ? 15.709 -9.573 -18.868 1.00 92.12 80 GLN A C 1
ATOM 649 O O . GLN A 1 80 ? 15.670 -8.819 -19.839 1.00 92.12 80 GLN A O 1
ATOM 654 N N . ILE A 1 81 ? 14.636 -9.931 -18.168 1.00 92.31 81 ILE A N 1
ATOM 655 C CA . ILE A 1 81 ? 13.305 -9.359 -18.351 1.00 92.31 81 ILE A CA 1
ATOM 656 C C . ILE A 1 81 ? 12.934 -8.626 -17.064 1.00 92.31 81 ILE A C 1
ATOM 658 O O . ILE A 1 81 ? 12.886 -9.205 -15.976 1.00 92.31 81 ILE A O 1
ATOM 662 N N . TYR A 1 82 ? 12.648 -7.335 -17.195 1.00 91.31 82 TYR A N 1
ATOM 663 C CA . TYR A 1 82 ? 12.038 -6.559 -16.127 1.00 91.31 82 TYR A CA 1
ATOM 664 C C . TYR A 1 82 ? 10.513 -6.660 -16.236 1.00 91.31 82 TYR A C 1
ATOM 666 O O . TYR A 1 82 ? 9.934 -6.172 -17.206 1.00 91.31 82 TYR A O 1
ATOM 674 N N . LEU A 1 83 ? 9.860 -7.268 -15.241 1.00 88.69 83 LEU A N 1
ATOM 675 C CA . LEU A 1 83 ? 8.399 -7.383 -15.187 1.00 88.69 83 LEU A CA 1
ATOM 676 C C . LEU A 1 83 ? 7.813 -6.455 -14.122 1.00 88.69 83 LEU A C 1
ATOM 678 O O . LEU A 1 83 ? 8.212 -6.457 -12.956 1.00 88.69 83 LEU A O 1
ATOM 682 N N . SER A 1 84 ? 6.830 -5.652 -14.524 1.00 83.44 84 SER A N 1
ATOM 683 C CA . SER A 1 84 ? 6.074 -4.790 -13.619 1.00 83.44 84 SER A CA 1
ATOM 684 C C . SER A 1 84 ? 4.750 -4.385 -14.252 1.00 83.44 84 SER A C 1
ATOM 686 O O . SER A 1 84 ? 4.730 -3.873 -15.366 1.00 83.44 84 SER A O 1
ATOM 688 N N . GLY A 1 85 ? 3.648 -4.523 -13.508 1.00 75.44 85 GLY A N 1
ATOM 689 C CA . GLY A 1 85 ? 2.342 -3.988 -13.920 1.00 75.44 85 GLY A CA 1
ATOM 690 C C . GLY A 1 85 ? 2.240 -2.459 -13.822 1.00 75.44 85 GLY A C 1
ATOM 691 O O . GLY A 1 85 ? 1.293 -1.859 -14.313 1.00 75.44 85 GLY A O 1
ATOM 692 N N . THR A 1 86 ? 3.208 -1.804 -13.175 1.00 74.31 86 THR A N 1
ATOM 693 C CA . THR A 1 86 ? 3.244 -0.342 -13.003 1.00 74.31 86 THR A CA 1
ATOM 694 C C . THR A 1 86 ? 4.699 0.140 -13.024 1.00 74.31 86 THR A C 1
ATOM 696 O O . THR A 1 86 ? 5.242 0.522 -11.974 1.00 74.31 86 THR A O 1
ATOM 699 N N . PRO A 1 87 ? 5.394 0.029 -14.165 1.00 81.69 87 PRO A N 1
ATOM 700 C CA . PRO A 1 87 ? 6.793 0.412 -14.245 1.00 81.69 87 PRO A CA 1
ATOM 701 C C . PRO A 1 87 ? 6.947 1.922 -14.019 1.00 81.69 87 PRO A C 1
ATOM 703 O O . PRO A 1 87 ? 6.108 2.706 -14.452 1.00 81.69 87 PRO A O 1
ATOM 706 N N . ALA A 1 88 ? 8.000 2.318 -13.300 1.00 83.44 88 ALA A N 1
ATOM 707 C CA . ALA A 1 88 ? 8.368 3.718 -13.060 1.00 83.44 88 ALA A CA 1
ATOM 708 C C . ALA A 1 88 ? 7.251 4.657 -12.534 1.00 83.44 88 ALA A C 1
ATOM 710 O O . ALA A 1 88 ? 7.279 5.860 -12.784 1.00 83.44 88 ALA A O 1
ATOM 711 N N . ILE A 1 89 ? 6.275 4.132 -11.777 1.00 73.00 89 ILE A N 1
ATOM 712 C CA . ILE A 1 89 ? 5.096 4.898 -11.324 1.00 73.00 89 ILE A CA 1
ATOM 713 C C . ILE A 1 89 ? 5.426 6.132 -10.466 1.00 73.00 89 ILE A C 1
ATOM 715 O O . ILE A 1 89 ? 4.648 7.081 -10.424 1.00 73.00 89 ILE A O 1
ATOM 719 N N . GLU A 1 90 ? 6.544 6.115 -9.737 1.00 74.88 90 GLU A N 1
ATOM 720 C CA . GLU A 1 90 ? 6.936 7.225 -8.864 1.00 74.88 90 GLU A CA 1
ATOM 721 C C . GLU A 1 90 ? 7.728 8.297 -9.618 1.00 74.88 90 GLU A C 1
ATOM 723 O O . GLU A 1 90 ? 7.663 9.471 -9.253 1.00 74.88 90 GLU A O 1
ATOM 728 N N . SER A 1 91 ? 8.506 7.891 -10.625 1.00 86.31 91 SER A N 1
ATOM 729 C CA . SER A 1 91 ? 9.342 8.754 -11.463 1.00 86.31 91 SER A CA 1
ATOM 730 C C . SER A 1 91 ? 10.026 7.924 -12.551 1.00 86.31 91 SER A C 1
ATOM 732 O O . SER A 1 91 ? 10.490 6.814 -12.275 1.00 86.31 91 SER A O 1
ATOM 734 N N . GLY A 1 92 ? 10.229 8.504 -13.738 1.00 88.56 92 GLY A N 1
ATOM 735 C CA . GLY A 1 92 ? 11.086 7.937 -14.784 1.00 88.56 92 GLY A CA 1
ATOM 736 C C . GLY A 1 92 ? 12.527 7.663 -14.334 1.00 88.56 92 GLY A C 1
ATOM 737 O O . GLY A 1 92 ? 13.185 6.787 -14.890 1.00 88.56 92 GLY A O 1
ATOM 738 N N . SER A 1 93 ? 13.007 8.285 -13.252 1.00 94.06 93 SER A N 1
ATOM 739 C CA . SER A 1 93 ? 14.293 7.946 -12.619 1.00 94.06 93 SER A CA 1
ATOM 740 C C . SER A 1 93 ? 14.397 6.486 -12.161 1.00 94.06 93 SER A C 1
ATOM 742 O O . SER A 1 93 ? 15.504 5.968 -12.000 1.00 94.06 93 SER A O 1
ATOM 744 N N . GLN A 1 94 ? 13.268 5.795 -11.974 1.00 92.38 94 GLN A N 1
ATOM 745 C CA . GLN A 1 94 ? 13.227 4.359 -11.679 1.00 92.38 94 GLN A CA 1
ATOM 746 C C . GLN A 1 94 ? 13.772 3.498 -12.828 1.00 92.38 94 GLN A C 1
ATOM 748 O O . GLN A 1 94 ? 14.275 2.396 -12.580 1.00 92.38 94 GLN A O 1
ATOM 753 N N . TRP A 1 95 ? 13.718 3.987 -14.071 1.00 94.38 95 TRP A N 1
ATOM 754 C CA . TRP A 1 95 ? 14.189 3.242 -15.236 1.00 94.38 95 TRP A CA 1
ATOM 755 C C . TRP A 1 95 ? 15.681 2.950 -15.178 1.00 94.38 95 TRP A C 1
ATOM 757 O O . TRP A 1 95 ? 16.084 1.843 -15.528 1.00 94.38 95 TRP A O 1
ATOM 767 N N . PHE A 1 96 ? 16.495 3.868 -14.646 1.00 95.75 96 PHE A N 1
ATOM 768 C CA . PHE A 1 96 ? 17.941 3.662 -14.582 1.00 95.75 96 PHE A CA 1
ATOM 769 C C . PHE A 1 96 ? 18.298 2.339 -13.898 1.00 95.75 96 PHE A C 1
ATOM 771 O O . PHE A 1 96 ? 18.968 1.508 -14.500 1.00 95.75 96 PHE A O 1
ATOM 778 N N . HIS A 1 97 ? 17.816 2.095 -12.671 1.00 94.31 97 HIS A N 1
ATOM 779 C CA . HIS A 1 97 ? 18.160 0.856 -11.964 1.00 94.31 97 HIS A CA 1
ATOM 780 C C . HIS A 1 97 ? 17.419 -0.380 -12.474 1.00 94.31 97 HIS A C 1
ATOM 782 O O . HIS A 1 97 ? 17.907 -1.482 -12.241 1.00 94.31 97 HIS A O 1
ATOM 788 N N . SER A 1 98 ? 16.301 -0.195 -13.182 1.00 92.75 98 SER A N 1
ATOM 789 C CA . SER A 1 98 ? 15.593 -1.293 -13.852 1.00 92.75 98 SER A CA 1
ATOM 790 C C . SER A 1 98 ? 16.411 -1.847 -15.022 1.00 92.75 98 SER A C 1
ATOM 792 O O . SER A 1 98 ? 16.413 -3.046 -15.245 1.00 92.75 98 SER A O 1
ATOM 794 N N . PHE A 1 99 ? 17.168 -1.000 -15.725 1.00 94.81 99 PHE A N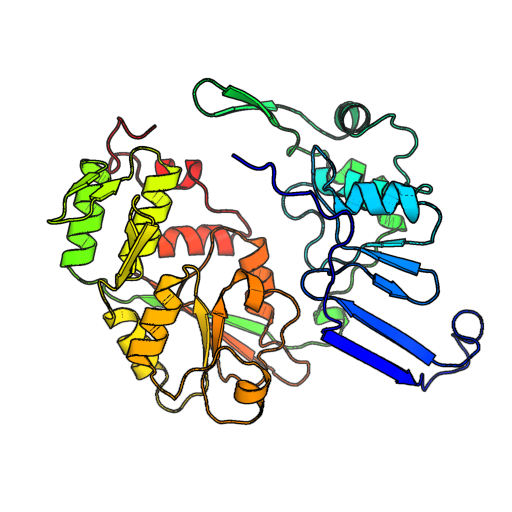 1
ATOM 795 C CA . PHE A 1 99 ? 18.075 -1.436 -16.792 1.00 94.81 99 PHE A CA 1
ATOM 796 C C . PHE A 1 99 ? 19.510 -1.694 -16.308 1.00 94.81 99 PHE A C 1
ATOM 798 O O . PHE A 1 99 ? 20.237 -2.476 -16.914 1.00 94.81 99 PHE A O 1
ATOM 805 N N . TRP A 1 100 ? 19.957 -1.031 -15.239 1.00 95.19 100 TRP A N 1
ATOM 806 C CA . TRP A 1 100 ? 21.319 -1.149 -14.698 1.00 95.19 100 TRP A CA 1
ATOM 807 C C . TRP A 1 100 ? 21.630 -2.539 -14.131 1.00 95.19 100 TRP A C 1
ATOM 809 O O . TRP A 1 100 ? 22.795 -2.893 -13.985 1.00 95.19 100 TRP A O 1
ATOM 819 N N . THR A 1 101 ? 20.636 -3.352 -13.790 1.00 92.94 101 THR A N 1
ATOM 820 C CA . THR A 1 101 ? 20.857 -4.754 -13.398 1.00 92.94 101 THR A CA 1
ATOM 821 C C . THR A 1 101 ? 21.564 -5.563 -14.487 1.00 92.94 101 THR A C 1
ATOM 823 O O . THR A 1 101 ? 22.323 -6.480 -14.165 1.00 92.94 101 THR A O 1
ATOM 826 N N . SER A 1 102 ? 21.393 -5.180 -15.754 1.00 94.38 102 SER A N 1
ATOM 827 C CA . SER A 1 102 ? 22.040 -5.797 -16.908 1.00 94.38 102 SER A CA 1
ATOM 828 C C . SER A 1 102 ? 23.361 -5.112 -17.270 1.00 94.38 102 SER A C 1
ATOM 830 O O . SER A 1 102 ? 23.494 -3.884 -17.250 1.00 94.38 102 SER A O 1
ATOM 832 N N . LYS A 1 103 ? 24.360 -5.912 -17.661 1.00 92.69 103 LYS A N 1
ATOM 833 C CA . LYS A 1 103 ? 25.609 -5.434 -18.276 1.00 92.69 103 LYS A CA 1
ATOM 834 C C . LYS A 1 103 ? 25.404 -4.959 -19.714 1.00 92.69 103 LYS A C 1
ATOM 836 O O . LYS A 1 103 ? 26.306 -4.324 -20.242 1.00 92.69 103 LYS A O 1
ATOM 841 N N . PHE A 1 104 ? 24.243 -5.202 -20.319 1.00 92.88 104 PHE A N 1
ATOM 842 C CA . PHE A 1 104 ? 23.872 -4.744 -21.665 1.00 92.88 104 PHE A CA 1
ATOM 843 C C . PHE A 1 104 ? 22.932 -3.529 -21.633 1.00 92.88 104 PHE A C 1
ATOM 845 O O . PHE A 1 104 ? 22.226 -3.251 -22.595 1.00 92.88 104 PHE A O 1
ATOM 852 N N . SER A 1 105 ? 22.897 -2.815 -20.505 1.00 94.31 105 SER A N 1
ATOM 853 C CA . SER A 1 105 ? 22.049 -1.643 -20.307 1.00 94.31 105 SER A CA 1
ATOM 854 C C . SER A 1 105 ? 22.266 -0.570 -21.390 1.00 94.31 105 SER A C 1
ATOM 856 O O . SER A 1 105 ? 23.421 -0.209 -21.651 1.00 94.31 105 SER A O 1
ATOM 858 N N . PRO A 1 106 ? 21.196 0.056 -21.925 1.00 94.94 106 PRO A N 1
ATOM 859 C CA . PRO A 1 106 ? 21.324 1.225 -22.801 1.00 94.94 106 PRO A CA 1
ATOM 860 C C . PRO A 1 106 ? 21.949 2.436 -22.082 1.00 94.94 106 PRO A C 1
ATOM 862 O O . PRO A 1 106 ? 22.370 3.394 -22.722 1.00 94.94 106 PRO A O 1
ATOM 865 N N . PHE A 1 107 ? 22.061 2.394 -20.749 1.00 95.38 107 PHE A N 1
ATOM 866 C CA . PHE A 1 107 ? 22.652 3.454 -19.932 1.00 95.38 107 PHE A CA 1
ATOM 867 C C . PHE A 1 107 ? 24.110 3.192 -19.523 1.00 95.38 107 PHE A C 1
ATOM 869 O O . PHE A 1 107 ? 24.642 3.901 -18.669 1.00 95.38 107 PHE A O 1
ATOM 876 N N . ASN A 1 108 ? 24.790 2.209 -20.122 1.00 91.31 108 ASN A N 1
ATOM 877 C CA . ASN A 1 108 ? 26.188 1.886 -19.802 1.00 91.31 108 ASN A CA 1
ATOM 878 C C . ASN A 1 108 ? 27.189 3.027 -20.059 1.00 91.31 108 ASN A C 1
ATOM 880 O O . ASN A 1 108 ? 28.282 3.005 -19.498 1.00 91.31 108 ASN A O 1
ATOM 884 N N . GLY A 1 109 ? 26.830 4.023 -20.877 1.00 91.38 109 GLY A N 1
ATOM 885 C CA . GLY A 1 109 ? 27.659 5.213 -21.103 1.00 91.38 109 GLY A CA 1
ATOM 886 C C . GLY A 1 109 ? 27.838 6.096 -19.860 1.00 91.38 109 GLY A C 1
ATOM 887 O O . GLY A 1 109 ? 28.741 6.928 -19.829 1.00 91.38 109 GLY A O 1
ATOM 888 N N . PHE A 1 110 ? 27.018 5.902 -18.823 1.00 95.00 110 PHE A N 1
ATOM 889 C CA . PHE A 1 110 ? 27.076 6.666 -17.581 1.00 95.00 110 PHE A CA 1
ATOM 890 C C . PHE A 1 110 ? 27.806 5.896 -16.484 1.00 95.00 110 PHE A C 1
ATOM 892 O O . PHE A 1 110 ? 27.554 4.713 -16.249 1.00 95.00 110 PHE A O 1
ATOM 899 N N . LYS A 1 111 ? 28.666 6.588 -15.730 1.00 92.62 111 LYS A N 1
ATOM 900 C CA . LYS A 1 111 ? 29.464 5.962 -14.658 1.00 92.62 111 LYS A CA 1
ATOM 901 C C . LYS A 1 111 ? 28.601 5.419 -13.520 1.00 92.62 111 LYS A C 1
ATOM 903 O O . LYS A 1 111 ? 28.950 4.430 -12.879 1.00 92.62 111 LYS A O 1
ATOM 908 N N . ASN A 1 112 ? 27.516 6.117 -13.202 1.00 93.44 112 ASN A N 1
ATOM 909 C CA . ASN A 1 112 ? 26.567 5.769 -12.148 1.00 93.44 112 ASN A CA 1
ATOM 910 C C . ASN A 1 112 ? 25.272 6.584 -12.311 1.00 93.44 112 ASN A C 1
ATOM 912 O O . ASN A 1 112 ? 25.179 7.452 -13.177 1.00 93.44 112 ASN A O 1
ATOM 916 N N . PHE A 1 113 ? 24.291 6.347 -11.434 1.00 95.81 113 PHE A N 1
ATOM 917 C CA . PHE A 1 113 ? 23.016 7.071 -11.437 1.00 95.81 113 PHE A CA 1
ATOM 918 C C . PHE A 1 113 ? 23.181 8.597 -11.387 1.00 95.81 113 PHE A C 1
ATOM 920 O O . PHE A 1 113 ? 22.426 9.307 -12.034 1.00 95.81 113 PHE A O 1
ATOM 927 N N . TYR A 1 114 ? 24.147 9.123 -10.628 1.00 95.94 114 TYR A N 1
ATOM 928 C CA . TYR A 1 114 ? 24.332 10.573 -10.491 1.00 95.94 114 TYR A CA 1
ATOM 929 C C . TYR A 1 114 ? 24.926 11.221 -11.739 1.00 95.94 114 TYR A C 1
ATOM 931 O O . TYR A 1 114 ? 24.745 12.415 -11.952 1.00 95.94 114 TYR A O 1
ATOM 939 N N . ASP A 1 115 ? 25.666 10.451 -12.531 1.00 96.56 115 ASP A N 1
ATOM 940 C CA . ASP A 1 115 ? 26.158 10.872 -13.838 1.00 96.56 115 ASP A CA 1
ATOM 941 C C . ASP A 1 115 ? 25.001 10.907 -14.845 1.00 96.56 115 ASP A C 1
ATOM 943 O O . ASP A 1 115 ? 24.729 11.940 -15.448 1.00 96.56 115 ASP A O 1
ATOM 947 N N . TRP A 1 116 ? 24.216 9.825 -14.896 1.00 97.50 116 TRP A N 1
ATOM 948 C CA . TRP A 1 116 ? 22.986 9.734 -15.690 1.00 97.50 116 TRP A CA 1
ATOM 949 C C . TRP A 1 116 ? 21.970 10.832 -15.343 1.00 97.50 116 TRP A C 1
ATOM 951 O O . TRP A 1 116 ? 21.370 11.451 -16.223 1.00 97.50 116 TRP A O 1
ATOM 961 N N . SER A 1 117 ? 21.809 11.136 -14.054 1.00 96.50 117 SER A N 1
ATOM 962 C CA . SER A 1 117 ? 20.810 12.094 -13.584 1.00 96.50 117 SER A CA 1
ATOM 963 C C . SER A 1 117 ? 21.131 13.540 -13.960 1.00 96.50 117 SER A C 1
ATOM 965 O O . SER A 1 117 ? 20.212 14.350 -14.052 1.00 96.50 117 SER A O 1
ATOM 967 N N . ARG A 1 118 ? 22.395 13.882 -14.245 1.00 95.69 118 ARG A N 1
ATOM 968 C CA . ARG A 1 118 ? 22.750 15.212 -14.778 1.00 95.69 118 ARG A CA 1
ATOM 969 C C . ARG A 1 118 ? 22.128 15.469 -16.147 1.00 95.69 118 ARG A C 1
ATOM 971 O O . ARG A 1 118 ? 21.826 16.617 -16.453 1.00 95.69 118 ARG A O 1
ATOM 978 N N . THR A 1 119 ? 21.938 14.418 -16.940 1.00 96.50 119 THR A N 1
ATOM 979 C CA . THR A 1 119 ? 21.346 14.508 -18.277 1.00 96.50 119 THR A CA 1
ATOM 980 C C . THR A 1 119 ? 19.825 14.433 -18.205 1.00 96.50 119 THR A C 1
ATOM 982 O O . THR A 1 119 ? 19.138 15.306 -18.736 1.00 96.50 119 THR A O 1
ATOM 985 N N . TYR A 1 120 ? 19.301 13.427 -17.498 1.00 96.56 120 TYR A N 1
ATOM 986 C CA . TYR A 1 120 ? 17.892 13.028 -17.594 1.00 96.56 120 TYR A CA 1
ATOM 987 C C . TYR A 1 120 ? 17.024 13.410 -16.395 1.00 96.56 120 TYR A C 1
ATOM 989 O O . TYR A 1 120 ? 15.888 12.951 -16.283 1.00 96.56 120 TYR A O 1
ATOM 997 N N . THR A 1 121 ? 17.526 14.228 -15.470 1.00 95.62 121 THR A N 1
ATOM 998 C CA . THR A 1 121 ? 16.728 14.704 -14.333 1.00 95.62 121 THR A CA 1
ATOM 999 C C . THR A 1 121 ? 16.972 16.182 -14.058 1.00 95.62 121 THR A C 1
ATOM 1001 O O . THR A 1 121 ? 17.981 16.749 -14.473 1.00 95.62 121 THR A O 1
ATOM 1004 N N . GLU A 1 122 ? 16.065 16.790 -13.299 1.00 94.06 122 GLU A N 1
ATOM 1005 C CA . GLU A 1 122 ? 16.189 18.129 -12.726 1.00 94.06 122 GLU A CA 1
ATOM 1006 C C . GLU A 1 122 ? 16.210 18.030 -11.194 1.00 94.06 122 GLU A C 1
ATOM 1008 O O . GLU A 1 122 ? 15.172 18.176 -10.531 1.00 94.06 122 GLU A O 1
ATOM 1013 N N . PRO A 1 123 ? 17.376 17.733 -10.590 1.00 91.12 123 PRO A N 1
ATOM 1014 C CA . PRO A 1 123 ? 17.445 17.507 -9.159 1.00 91.12 123 PRO A CA 1
ATOM 1015 C C . PRO A 1 123 ? 17.106 18.765 -8.362 1.00 91.12 123 PRO A C 1
ATOM 1017 O O . PRO A 1 123 ? 17.580 19.857 -8.675 1.00 91.12 123 PRO A O 1
ATOM 1020 N N . PHE A 1 124 ? 16.375 18.606 -7.265 1.00 89.75 124 PHE A N 1
ATOM 1021 C CA . PHE A 1 124 ? 16.002 19.708 -6.376 1.00 89.75 124 PHE A CA 1
ATOM 1022 C C . PHE A 1 124 ? 16.202 19.322 -4.911 1.00 89.75 124 PHE A C 1
ATOM 1024 O O . PHE A 1 124 ? 16.218 18.144 -4.558 1.00 89.75 124 PHE A O 1
ATOM 1031 N N . THR A 1 125 ? 16.376 20.307 -4.035 1.00 90.06 125 THR A N 1
ATOM 1032 C CA . THR A 1 125 ? 16.571 20.046 -2.604 1.00 90.06 125 THR A CA 1
ATOM 1033 C C . THR A 1 125 ? 15.224 19.848 -1.916 1.00 90.06 125 THR A C 1
ATOM 1035 O O . THR A 1 125 ? 14.339 20.701 -1.997 1.00 90.06 125 THR A O 1
ATOM 1038 N N . LYS A 1 126 ? 15.068 18.723 -1.213 1.00 80.81 126 LYS A N 1
ATOM 1039 C CA . LYS A 1 126 ? 13.994 18.508 -0.241 1.00 80.81 126 LYS A CA 1
ATOM 1040 C C . LYS A 1 126 ? 14.519 18.776 1.164 1.00 80.81 126 LYS A C 1
ATOM 1042 O O . LYS A 1 126 ? 15.592 18.306 1.543 1.00 80.81 126 LYS A O 1
ATOM 1047 N N . HIS A 1 127 ? 13.723 19.508 1.933 1.00 78.81 127 HIS A N 1
ATOM 1048 C CA . HIS A 1 127 ? 13.983 19.792 3.338 1.00 78.81 127 HIS A CA 1
ATOM 1049 C C . HIS A 1 127 ? 13.142 18.854 4.204 1.00 78.81 127 HIS A C 1
ATOM 1051 O O . HIS A 1 127 ? 11.916 18.837 4.094 1.00 78.81 127 HIS A O 1
ATOM 1057 N N . PHE A 1 128 ? 13.810 18.083 5.057 1.00 68.56 128 PHE A N 1
ATOM 1058 C CA . PHE A 1 128 ? 13.207 17.228 6.075 1.00 68.56 128 PHE A CA 1
ATOM 1059 C C . PHE A 1 128 ? 13.655 17.743 7.446 1.00 68.56 128 PHE A C 1
ATOM 1061 O O . PHE A 1 128 ? 14.650 17.283 8.009 1.00 68.56 128 PHE A O 1
ATOM 1068 N N . GLY A 1 129 ? 12.969 18.769 7.954 1.00 72.31 129 GLY A N 1
ATOM 1069 C CA . GLY A 1 129 ? 13.428 19.508 9.133 1.00 72.31 129 GLY A CA 1
ATOM 1070 C C . GLY A 1 129 ? 14.801 20.144 8.881 1.00 72.31 129 GLY A C 1
ATOM 1071 O O . GLY A 1 129 ? 14.975 20.873 7.906 1.00 72.31 129 GLY A O 1
ATOM 1072 N N . ALA A 1 130 ? 15.785 19.831 9.731 1.00 71.00 130 ALA A N 1
ATOM 1073 C CA . ALA A 1 130 ? 17.167 20.302 9.587 1.00 71.00 130 ALA A CA 1
ATOM 1074 C C . ALA A 1 130 ? 17.970 19.568 8.491 1.00 71.00 130 ALA A C 1
ATOM 1076 O O . ALA A 1 130 ? 19.033 20.038 8.086 1.00 71.00 130 ALA A O 1
ATOM 1077 N N . LEU A 1 131 ? 17.489 18.418 8.004 1.00 71.56 131 LEU A N 1
ATOM 1078 C CA . LEU A 1 131 ? 18.185 17.627 6.991 1.00 71.56 131 LEU A CA 1
ATOM 1079 C C . LEU A 1 131 ? 17.827 18.111 5.585 1.00 71.56 131 LEU A C 1
ATOM 1081 O O . LEU A 1 131 ? 16.655 18.232 5.224 1.00 71.56 131 LEU A O 1
ATOM 1085 N N . GLN A 1 132 ? 18.853 18.332 4.768 1.00 85.19 132 GLN A N 1
ATOM 1086 C CA . GLN A 1 132 ? 18.703 18.631 3.348 1.00 85.19 132 GLN A CA 1
ATOM 1087 C C . GLN A 1 132 ? 19.108 17.411 2.532 1.00 85.19 132 GLN A C 1
ATOM 1089 O O . GLN A 1 132 ? 20.224 16.907 2.659 1.00 85.19 132 GLN A O 1
ATOM 1094 N N . VAL A 1 133 ? 18.198 16.931 1.686 1.00 86.38 133 VAL A N 1
ATOM 1095 C CA . VAL A 1 133 ? 18.443 15.784 0.810 1.00 86.38 133 VAL A CA 1
ATOM 1096 C C . VAL A 1 133 ? 18.143 16.184 -0.625 1.00 86.38 133 VAL A C 1
ATOM 1098 O O . VAL A 1 133 ? 17.108 16.780 -0.917 1.00 86.38 133 VAL A O 1
ATOM 1101 N N . LYS A 1 134 ? 19.057 15.849 -1.536 1.00 90.50 134 LYS A N 1
ATOM 1102 C CA . LYS A 1 134 ? 18.865 16.067 -2.970 1.00 90.50 134 LYS A CA 1
ATOM 1103 C C . LYS A 1 134 ? 17.921 15.006 -3.529 1.00 90.50 134 LYS A C 1
ATOM 1105 O O . LYS A 1 134 ? 18.172 13.810 -3.383 1.00 90.50 134 LYS A O 1
ATOM 1110 N N . ASP A 1 135 ? 16.844 15.459 -4.148 1.00 88.94 135 ASP A N 1
ATOM 1111 C CA . ASP A 1 135 ? 15.811 14.636 -4.753 1.00 88.94 135 ASP A CA 1
ATOM 1112 C C . ASP A 1 135 ? 15.994 14.577 -6.272 1.00 88.94 135 ASP A C 1
ATOM 1114 O O . ASP A 1 135 ? 16.354 15.573 -6.898 1.00 88.94 135 ASP A O 1
ATOM 1118 N N . TYR A 1 136 ? 15.762 13.397 -6.843 1.00 94.25 136 TYR A N 1
ATOM 1119 C CA . TYR A 1 136 ? 15.976 13.097 -8.260 1.00 94.25 136 TYR A CA 1
ATOM 1120 C C . TYR A 1 136 ? 14.693 12.599 -8.938 1.00 94.25 136 TYR A C 1
ATOM 1122 O O . TYR A 1 136 ? 14.765 11.952 -9.975 1.00 94.25 136 TYR A O 1
ATOM 1130 N N . SER A 1 137 ? 13.513 12.832 -8.353 1.00 87.38 137 SER A N 1
ATOM 1131 C CA . SER A 1 137 ? 12.245 12.316 -8.887 1.00 87.38 137 SER A CA 1
ATOM 1132 C C . SER A 1 137 ? 11.711 13.119 -10.076 1.00 87.38 137 SER A C 1
ATOM 1134 O O . SER A 1 137 ? 10.751 12.698 -10.713 1.00 87.38 137 SER A O 1
ATOM 1136 N N . LYS A 1 138 ? 12.265 14.305 -10.349 1.00 90.31 138 LYS A N 1
ATOM 1137 C CA . LYS A 1 138 ? 11.935 15.090 -11.543 1.00 90.31 138 LYS A CA 1
ATOM 1138 C C . LYS A 1 138 ? 12.778 14.596 -12.711 1.00 90.31 138 LYS A C 1
ATOM 1140 O O . LYS A 1 138 ? 13.890 15.074 -12.909 1.00 90.31 138 LYS A O 1
ATOM 1145 N N . SER A 1 139 ? 12.273 13.603 -13.422 1.00 91.88 139 SER A N 1
ATOM 1146 C CA . SER A 1 139 ? 12.901 13.025 -14.608 1.00 91.88 139 SER A CA 1
ATOM 1147 C C . SER A 1 139 ? 12.403 13.694 -15.889 1.00 91.88 139 SER A C 1
ATOM 1149 O O . SER A 1 139 ? 11.297 14.230 -15.937 1.00 91.88 139 SER A O 1
ATOM 1151 N N . LYS A 1 140 ? 13.237 13.663 -16.927 1.00 93.50 140 LYS A N 1
ATOM 1152 C CA . LYS A 1 140 ? 12.887 14.068 -18.289 1.00 93.50 140 LYS A CA 1
ATOM 1153 C C . LYS A 1 140 ? 12.340 12.853 -19.032 1.00 93.50 140 LYS A C 1
ATOM 1155 O O . LYS A 1 140 ? 13.063 12.186 -19.768 1.00 93.50 140 LYS A O 1
ATOM 1160 N N . ASP A 1 141 ? 11.088 12.515 -18.740 1.00 87.50 141 ASP A N 1
ATOM 1161 C CA . ASP A 1 141 ? 10.509 11.217 -19.104 1.00 87.50 141 ASP A CA 1
ATOM 1162 C C . ASP A 1 141 ? 10.529 10.952 -20.613 1.00 87.50 141 ASP A C 1
ATOM 1164 O O . ASP A 1 141 ? 10.915 9.858 -21.009 1.00 87.50 141 ASP A O 1
ATOM 1168 N N . ASP A 1 142 ? 10.225 11.948 -21.448 1.00 88.56 142 ASP A N 1
ATOM 1169 C CA . ASP A 1 142 ? 10.216 11.791 -22.910 1.00 88.56 142 ASP A CA 1
ATOM 1170 C C . ASP A 1 142 ? 11.603 11.430 -23.472 1.00 88.56 142 ASP A C 1
ATOM 1172 O O . ASP A 1 142 ? 11.722 10.554 -24.329 1.00 88.56 142 ASP A O 1
ATOM 1176 N N . GLU A 1 143 ? 12.671 12.046 -22.951 1.00 93.81 143 GLU A N 1
ATOM 1177 C CA . GLU A 1 143 ? 14.051 11.749 -23.362 1.00 93.81 143 GLU A CA 1
ATOM 1178 C C . GLU A 1 143 ? 14.477 10.337 -22.941 1.00 93.81 143 GLU A C 1
ATOM 1180 O O . GLU A 1 143 ? 15.158 9.634 -23.688 1.00 93.81 143 GLU A O 1
ATOM 1185 N N . ILE A 1 144 ? 14.070 9.910 -21.742 1.00 94.00 144 ILE A N 1
ATOM 1186 C CA . ILE A 1 144 ? 14.351 8.561 -21.242 1.00 94.00 144 ILE A CA 1
ATOM 1187 C C . ILE A 1 144 ? 13.582 7.535 -22.076 1.00 94.00 144 ILE A C 1
ATOM 1189 O O . ILE A 1 144 ? 14.169 6.545 -22.514 1.00 94.00 144 ILE A O 1
ATOM 1193 N N . LEU A 1 145 ? 12.287 7.776 -22.306 1.00 90.06 145 LEU A N 1
ATOM 1194 C CA . LEU A 1 145 ? 11.400 6.904 -23.071 1.00 90.06 145 LEU A CA 1
ATOM 1195 C C . LEU A 1 145 ? 11.907 6.707 -24.495 1.00 90.06 145 LEU A C 1
ATOM 1197 O O . LEU A 1 145 ? 11.985 5.567 -24.932 1.00 90.06 145 LEU A O 1
ATOM 1201 N N . ALA A 1 146 ? 12.361 7.763 -25.173 1.00 92.62 146 ALA A N 1
ATOM 1202 C CA . ALA A 1 146 ? 12.924 7.656 -26.519 1.00 92.62 146 ALA A CA 1
ATOM 1203 C C . ALA A 1 146 ? 14.091 6.650 -26.623 1.00 92.62 146 ALA A C 1
ATOM 1205 O O . ALA A 1 146 ? 14.277 6.023 -27.663 1.00 92.62 146 ALA A O 1
ATOM 1206 N N . ILE A 1 147 ? 14.864 6.470 -25.546 1.00 95.88 147 ILE A N 1
ATOM 1207 C CA . ILE A 1 147 ? 15.982 5.516 -25.490 1.00 95.88 147 ILE A CA 1
ATOM 1208 C C . ILE A 1 147 ? 15.487 4.097 -25.209 1.00 95.88 147 ILE A C 1
ATOM 1210 O O . ILE A 1 147 ? 16.017 3.135 -25.766 1.00 95.88 147 ILE A O 1
ATOM 1214 N N . ILE A 1 148 ? 14.517 3.957 -24.302 1.00 94.75 148 ILE A N 1
ATOM 1215 C CA . ILE A 1 148 ? 14.104 2.644 -23.798 1.00 94.75 148 ILE A CA 1
ATOM 1216 C C . ILE A 1 148 ? 12.936 2.026 -24.566 1.00 94.75 148 ILE A C 1
ATOM 1218 O O . ILE A 1 148 ? 12.747 0.821 -24.449 1.00 94.75 148 ILE A O 1
ATOM 1222 N N . GLU A 1 149 ? 12.180 2.798 -25.350 1.00 92.94 149 GLU A N 1
ATOM 1223 C CA . GLU A 1 149 ? 10.998 2.327 -26.089 1.00 92.94 149 GLU A CA 1
ATOM 1224 C C . GLU A 1 149 ? 11.252 1.040 -26.898 1.00 92.94 149 GLU A C 1
ATOM 1226 O O . GLU A 1 149 ? 10.424 0.135 -26.803 1.00 92.94 149 GLU A O 1
ATOM 1231 N N . PRO A 1 150 ? 12.401 0.859 -27.591 1.00 95.06 150 PRO A N 1
ATOM 1232 C CA . 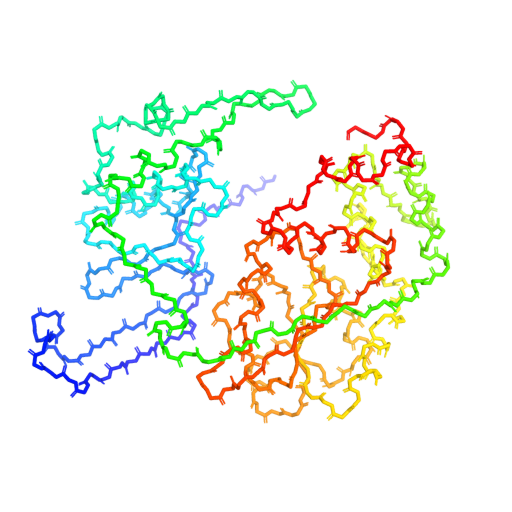PRO A 1 150 ? 12.689 -0.380 -28.322 1.00 95.06 150 PRO A CA 1
ATOM 1233 C C . PRO A 1 150 ? 12.772 -1.642 -27.449 1.00 95.06 150 PRO A C 1
ATOM 1235 O O . PRO A 1 150 ? 12.704 -2.752 -27.967 1.00 95.06 150 PRO A O 1
ATOM 1238 N N . TYR A 1 151 ? 12.946 -1.484 -26.136 1.00 93.19 151 TYR A N 1
ATOM 1239 C CA . TYR A 1 151 ? 13.068 -2.574 -25.167 1.00 93.19 151 TYR A CA 1
ATOM 1240 C C . TYR A 1 151 ? 11.769 -2.821 -24.388 1.00 93.19 151 TYR A C 1
ATOM 1242 O O . TYR A 1 151 ? 11.743 -3.677 -23.502 1.00 93.19 151 TYR A O 1
ATOM 1250 N N . LEU A 1 152 ? 10.706 -2.054 -24.652 1.00 90.94 152 LEU A N 1
ATOM 1251 C CA . LEU A 1 152 ? 9.457 -2.134 -23.903 1.00 90.94 152 LEU A CA 1
ATOM 1252 C C . LEU A 1 152 ? 8.395 -2.910 -24.677 1.00 90.94 152 LEU A C 1
ATOM 1254 O O . LEU A 1 152 ? 7.995 -2.534 -25.774 1.00 90.94 152 LEU A O 1
ATOM 1258 N N . VAL A 1 153 ? 7.854 -3.940 -24.030 1.00 90.75 153 VAL A N 1
ATOM 1259 C CA . VAL A 1 153 ? 6.605 -4.584 -24.439 1.00 90.75 153 VAL A CA 1
ATOM 1260 C C . VAL A 1 153 ? 5.527 -4.160 -23.451 1.00 90.75 153 VAL A C 1
ATOM 1262 O O . VAL A 1 153 ? 5.652 -4.379 -22.246 1.00 90.75 153 VAL A O 1
ATOM 1265 N N . ARG A 1 154 ? 4.476 -3.509 -23.953 1.00 86.00 154 ARG A N 1
ATOM 1266 C CA . ARG A 1 154 ? 3.314 -3.093 -23.159 1.00 86.00 154 ARG A CA 1
ATOM 1267 C C . ARG A 1 154 ? 2.109 -3.889 -23.632 1.00 86.00 154 ARG A C 1
ATOM 1269 O O . ARG A 1 154 ? 1.842 -3.936 -24.827 1.00 86.00 154 ARG A O 1
ATOM 1276 N N . PHE A 1 155 ? 1.400 -4.495 -22.691 1.00 82.81 155 PHE A N 1
ATOM 1277 C CA . PHE A 1 155 ? 0.206 -5.277 -22.973 1.00 82.81 155 PHE A CA 1
ATOM 1278 C C . PHE A 1 155 ? -0.854 -4.922 -21.939 1.00 82.81 155 PHE A C 1
ATOM 1280 O O . PHE A 1 155 ? -0.639 -5.094 -20.737 1.00 82.81 155 PHE A O 1
ATOM 1287 N N . THR A 1 156 ? -1.958 -4.331 -22.384 1.00 78.50 156 THR A N 1
ATOM 1288 C CA . THR A 1 156 ? -3.054 -3.947 -21.494 1.00 78.50 156 THR A CA 1
ATOM 1289 C C . THR A 1 156 ? -4.040 -5.099 -21.322 1.00 78.50 156 THR A C 1
ATOM 1291 O O . THR A 1 156 ? -4.104 -6.016 -22.136 1.00 78.50 156 THR A O 1
ATOM 1294 N N . GLN A 1 157 ? -4.868 -5.035 -20.277 1.00 72.31 157 GLN A N 1
ATOM 1295 C CA . GLN A 1 157 ? -5.986 -5.971 -20.105 1.00 72.31 157 GLN A CA 1
ATOM 1296 C C . GLN A 1 157 ? -6.921 -5.975 -21.325 1.00 72.31 157 GLN A C 1
ATOM 1298 O O . GLN A 1 157 ? -7.386 -7.032 -21.740 1.00 72.31 157 GLN A O 1
ATOM 1303 N N . LYS A 1 158 ? -7.138 -4.810 -21.949 1.00 76.88 158 LYS A N 1
ATOM 1304 C CA . LYS A 1 158 ? -7.928 -4.698 -23.178 1.00 76.88 158 LYS A CA 1
ATOM 1305 C C . LYS A 1 158 ? -7.271 -5.443 -24.343 1.00 76.88 158 LYS A C 1
ATOM 1307 O O . LYS A 1 158 ? -7.966 -6.150 -25.064 1.00 76.88 158 LYS A O 1
ATOM 1312 N N . ASP A 1 159 ? -5.952 -5.318 -24.499 1.00 81.69 159 ASP A N 1
ATOM 1313 C CA . ASP A 1 159 ? -5.197 -6.049 -25.531 1.00 81.69 159 ASP A CA 1
ATOM 1314 C C . ASP A 1 159 ? -5.255 -7.567 -25.296 1.00 81.69 159 ASP A C 1
ATOM 1316 O O . ASP A 1 159 ? -5.297 -8.345 -26.244 1.00 81.69 159 ASP A O 1
ATOM 1320 N N . ALA A 1 160 ? -5.338 -7.983 -24.028 1.00 77.44 160 ALA A N 1
ATOM 1321 C CA . ALA A 1 160 ? -5.526 -9.368 -23.604 1.00 77.44 160 ALA A CA 1
ATOM 1322 C C . ALA A 1 160 ? -6.982 -9.877 -23.719 1.00 77.44 160 ALA A C 1
ATOM 1324 O O . ALA A 1 160 ? -7.262 -11.009 -23.330 1.00 77.44 160 ALA A O 1
ATOM 1325 N N . GLY A 1 161 ? -7.917 -9.059 -24.218 1.00 75.56 161 GLY A N 1
ATOM 1326 C CA . GLY A 1 161 ? -9.320 -9.439 -24.410 1.00 75.56 161 GLY A CA 1
ATOM 1327 C C . GLY A 1 161 ? -10.194 -9.377 -23.153 1.00 75.56 161 GLY A C 1
ATOM 1328 O O . GLY A 1 161 ? -11.328 -9.852 -23.181 1.00 75.56 161 GLY A O 1
ATOM 1329 N N . PHE A 1 162 ? -9.718 -8.782 -22.054 1.00 70.19 162 PHE A N 1
ATOM 1330 C CA . PHE A 1 162 ? -10.558 -8.551 -20.879 1.00 70.19 162 PHE A CA 1
ATOM 1331 C C . PHE A 1 162 ? -11.577 -7.450 -21.185 1.00 70.19 162 PHE A C 1
ATOM 1333 O O . PHE A 1 162 ? -11.225 -6.352 -21.620 1.00 70.19 162 PHE A O 1
ATOM 1340 N N . THR A 1 163 ? -12.846 -7.738 -20.910 1.00 66.69 163 THR A N 1
ATOM 1341 C CA . THR A 1 163 ? -13.972 -6.803 -21.066 1.00 66.69 163 THR A CA 1
ATOM 1342 C C . THR A 1 163 ? -14.428 -6.202 -19.738 1.00 66.69 163 THR A C 1
ATOM 1344 O O . THR A 1 163 ? -15.341 -5.383 -19.715 1.00 66.69 163 THR A O 1
ATOM 1347 N N . SER A 1 164 ? -13.803 -6.607 -18.629 1.00 67.69 164 SER A N 1
ATOM 1348 C CA . SER A 1 164 ? -14.231 -6.256 -17.281 1.00 67.69 164 SER A CA 1
ATOM 1349 C C . SER A 1 164 ? -14.024 -4.772 -16.981 1.00 67.69 164 SER A C 1
ATOM 1351 O O . SER A 1 164 ? -12.888 -4.289 -17.000 1.00 67.69 164 SER A O 1
ATOM 1353 N N . GLU A 1 165 ? -15.086 -4.069 -16.599 1.00 72.62 165 GLU A N 1
ATOM 1354 C CA . GLU A 1 165 ? -14.975 -2.730 -16.019 1.00 72.62 165 GLU A CA 1
ATOM 1355 C C . GLU A 1 165 ? -14.982 -2.806 -14.486 1.00 72.62 165 GLU A C 1
ATOM 1357 O O . GLU A 1 165 ? -15.795 -3.500 -13.867 1.00 72.62 165 GLU A O 1
ATOM 1362 N N . ILE A 1 166 ? -14.053 -2.088 -13.850 1.00 80.88 166 ILE A N 1
ATOM 1363 C CA . ILE A 1 166 ? -14.019 -1.957 -12.391 1.00 80.88 166 ILE A CA 1
ATOM 1364 C C . ILE A 1 166 ? -14.893 -0.772 -11.996 1.00 80.88 166 ILE A C 1
ATOM 1366 O O . ILE A 1 166 ? -14.522 0.383 -12.217 1.00 80.88 166 ILE A O 1
ATOM 1370 N N . THR A 1 167 ? -16.013 -1.065 -11.345 1.00 86.81 167 THR A N 1
ATOM 1371 C CA . THR A 1 167 ? -16.873 -0.056 -10.731 1.00 86.81 167 THR A CA 1
ATOM 1372 C C . THR A 1 167 ? -16.426 0.168 -9.290 1.00 86.81 167 THR A C 1
ATOM 1374 O O . THR A 1 167 ? -16.382 -0.763 -8.488 1.00 86.81 167 THR A O 1
ATOM 1377 N N . GLU A 1 168 ? -16.077 1.408 -8.953 1.00 90.94 168 GLU A N 1
ATOM 1378 C CA . GLU A 1 168 ? -15.793 1.801 -7.572 1.00 90.94 168 GLU A CA 1
ATOM 1379 C C . GLU A 1 168 ? -17.029 2.445 -6.945 1.00 90.94 168 GLU A C 1
ATOM 1381 O O . GLU A 1 168 ? -17.574 3.398 -7.505 1.00 90.94 168 GLU A O 1
ATOM 1386 N N . GLU A 1 169 ? -17.402 2.001 -5.749 1.00 94.31 169 GLU A N 1
ATOM 1387 C CA . GLU A 1 169 ? -18.490 2.584 -4.972 1.00 94.31 169 GLU A CA 1
ATOM 1388 C C . GLU A 1 169 ? -17.970 3.078 -3.617 1.00 94.31 169 GLU A C 1
ATOM 1390 O O . GLU A 1 169 ? -17.215 2.395 -2.921 1.00 94.31 169 GLU A O 1
ATOM 1395 N N . VAL A 1 170 ? -18.344 4.304 -3.251 1.00 95.44 170 VAL A N 1
ATOM 1396 C CA . VAL A 1 170 ? -17.971 4.914 -1.970 1.00 95.44 170 VAL A CA 1
ATOM 1397 C C . VAL A 1 170 ? -19.204 4.969 -1.088 1.00 95.44 170 VAL A C 1
ATOM 1399 O O . VAL A 1 170 ? -20.164 5.671 -1.405 1.00 95.44 170 VAL A O 1
ATOM 1402 N N . ILE A 1 171 ? -19.141 4.280 0.046 1.00 96.25 171 ILE A N 1
ATOM 1403 C CA . ILE A 1 171 ? -20.185 4.283 1.062 1.00 96.25 171 ILE A CA 1
ATOM 1404 C C . ILE A 1 171 ? -19.741 5.174 2.217 1.00 96.25 171 ILE A C 1
ATOM 1406 O O . ILE A 1 171 ? -18.738 4.919 2.893 1.00 96.25 171 ILE A O 1
ATOM 1410 N N . TYR A 1 172 ? -20.505 6.240 2.443 1.00 94.19 172 TYR A N 1
ATOM 1411 C CA . TYR A 1 172 ? -20.276 7.127 3.572 1.00 94.19 172 TYR A CA 1
ATOM 1412 C C . TYR A 1 172 ? -20.925 6.561 4.830 1.00 94.19 172 TYR A C 1
ATOM 1414 O O . TYR A 1 172 ? -22.146 6.444 4.901 1.00 94.19 172 TYR A O 1
ATOM 1422 N N . TYR A 1 173 ? -20.101 6.250 5.827 1.00 87.38 173 TYR A N 1
ATOM 1423 C CA . TYR A 1 173 ? -20.545 5.754 7.129 1.00 87.38 173 TYR A CA 1
ATOM 1424 C C . TYR A 1 173 ? -20.179 6.762 8.235 1.00 87.38 173 TYR A C 1
ATOM 1426 O O . TYR A 1 173 ? -19.054 7.280 8.231 1.00 87.38 173 TYR A O 1
ATOM 1434 N N . PRO A 1 174 ? -21.089 7.069 9.179 1.00 85.19 174 PRO A N 1
ATOM 1435 C CA . PRO A 1 174 ? -20.808 7.996 10.269 1.00 85.19 174 PRO A CA 1
ATOM 1436 C C . PRO A 1 174 ? -19.854 7.381 11.302 1.00 85.19 174 PRO A C 1
ATOM 1438 O O . PRO A 1 174 ? -20.227 6.481 12.045 1.00 85.19 174 PRO A O 1
ATOM 1441 N N . ILE A 1 175 ? -18.632 7.912 11.403 1.00 88.25 175 ILE A N 1
ATOM 1442 C CA . ILE A 1 175 ? -17.684 7.508 12.460 1.00 88.25 175 ILE A CA 1
ATOM 1443 C C . ILE A 1 175 ? -18.251 7.843 13.850 1.00 88.25 175 ILE A C 1
ATOM 1445 O O . ILE A 1 175 ? -18.851 8.910 14.031 1.00 88.25 175 ILE A O 1
ATOM 1449 N N . ASP A 1 176 ? -17.995 6.962 14.826 1.00 91.81 176 ASP A N 1
ATOM 1450 C CA . ASP A 1 176 ? -18.381 7.133 16.228 1.00 91.81 176 ASP A CA 1
ATOM 1451 C C . ASP A 1 176 ? -17.960 8.502 16.800 1.00 91.81 176 ASP A C 1
ATOM 1453 O O . ASP A 1 176 ? -16.879 9.042 16.530 1.00 91.81 176 ASP A O 1
ATOM 1457 N N . ALA A 1 177 ? -18.835 9.082 17.623 1.00 93.81 177 ALA A N 1
ATOM 1458 C CA . ALA A 1 177 ? -18.647 10.425 18.158 1.00 93.81 177 ALA A CA 1
ATOM 1459 C C . ALA A 1 177 ? -17.409 10.534 19.064 1.00 93.81 177 ALA A C 1
ATOM 1461 O O . ALA A 1 177 ? -16.732 11.568 19.049 1.00 93.81 177 ALA A O 1
ATOM 1462 N N . LYS A 1 178 ? -17.072 9.478 19.819 1.00 94.50 178 LYS A N 1
ATOM 1463 C CA . LYS A 1 178 ? -15.882 9.456 20.682 1.00 94.50 178 LYS A CA 1
ATOM 1464 C C . LYS A 1 178 ? -14.622 9.428 19.832 1.00 94.50 178 LYS A C 1
ATOM 1466 O O . LYS A 1 178 ? -13.701 10.195 20.103 1.00 94.50 178 LYS A O 1
ATOM 1471 N N . ILE A 1 179 ? -14.604 8.637 18.758 1.00 95.62 179 ILE A N 1
ATOM 1472 C CA . ILE A 1 179 ? -13.493 8.626 17.796 1.00 95.62 179 ILE A CA 1
ATOM 1473 C C . ILE A 1 179 ? -13.310 10.008 17.158 1.00 95.62 179 ILE A C 1
ATOM 1475 O O . ILE A 1 179 ? -12.194 10.534 17.147 1.00 95.62 179 ILE A O 1
ATOM 1479 N N . LYS A 1 180 ? -14.392 10.658 16.706 1.00 94.69 180 LYS A N 1
ATOM 1480 C CA . LYS A 1 180 ? -14.329 12.033 16.169 1.00 94.69 180 LYS A CA 1
ATOM 1481 C C . LYS A 1 180 ? -13.759 13.018 17.191 1.00 94.69 180 LYS A C 1
ATOM 1483 O O . LYS A 1 180 ? -12.936 13.868 16.842 1.00 94.69 180 LYS A O 1
ATOM 1488 N N . GLN A 1 181 ? -14.153 12.895 18.458 1.00 95.75 181 GLN A N 1
ATOM 1489 C CA . GLN A 1 181 ? -13.627 13.729 19.536 1.00 95.75 181 GLN A CA 1
ATOM 1490 C C . GLN A 1 181 ? -12.136 13.468 19.795 1.00 95.75 181 GLN A C 1
ATOM 1492 O O . GLN A 1 181 ? -11.376 14.425 19.951 1.00 95.75 181 GLN A O 1
ATOM 1497 N N . MET A 1 182 ? -11.706 12.204 19.809 1.00 96.31 182 MET A N 1
ATOM 1498 C CA . MET A 1 182 ? -10.297 11.832 19.949 1.00 96.31 182 MET A CA 1
ATOM 1499 C C . MET A 1 182 ? -9.465 12.410 18.807 1.00 96.31 182 MET A C 1
ATOM 1501 O O . MET A 1 182 ? -8.465 13.069 19.066 1.00 96.31 182 MET A O 1
ATOM 1505 N N . VAL A 1 183 ? -9.904 12.252 17.555 1.00 96.38 183 VAL A N 1
ATOM 1506 C CA . VAL A 1 183 ? -9.219 12.825 16.386 1.00 96.38 183 VAL A CA 1
ATOM 1507 C C . VAL A 1 183 ? -9.113 14.344 16.506 1.00 96.38 183 VAL A C 1
ATOM 1509 O O . VAL A 1 183 ? -8.028 14.893 16.322 1.00 96.38 183 VAL A O 1
ATOM 1512 N N . LYS A 1 184 ? -10.204 15.033 16.866 1.00 95.75 184 LYS A N 1
ATOM 1513 C CA . LYS A 1 184 ? -10.203 16.492 17.045 1.00 95.75 184 LYS A CA 1
ATOM 1514 C C . LYS A 1 184 ? -9.187 16.937 18.100 1.00 95.75 184 LYS A C 1
ATOM 1516 O O . LYS A 1 184 ? -8.419 17.859 17.842 1.00 95.75 184 LYS A O 1
ATOM 1521 N N . ARG A 1 185 ? -9.171 16.280 19.263 1.00 96.12 185 ARG A N 1
ATOM 1522 C CA . ARG A 1 185 ? -8.217 16.573 20.342 1.00 96.12 185 ARG A CA 1
ATOM 1523 C C . ARG A 1 185 ? -6.785 16.257 19.923 1.00 96.12 185 ARG A C 1
ATOM 1525 O O . ARG A 1 185 ? -5.918 17.095 20.093 1.00 96.12 185 ARG A O 1
ATOM 1532 N N . LEU A 1 186 ? -6.540 15.117 19.280 1.00 96.62 186 LEU A N 1
ATOM 1533 C CA . LEU A 1 186 ? -5.201 14.746 18.821 1.00 96.62 186 LEU A CA 1
ATOM 1534 C C . LEU A 1 186 ? -4.644 15.744 17.793 1.00 96.62 186 LEU A C 1
ATOM 1536 O O . LEU A 1 186 ? -3.464 16.070 17.840 1.00 96.62 186 LEU A O 1
ATOM 1540 N N . MET A 1 187 ? -5.477 16.257 16.882 1.00 94.31 187 MET A N 1
ATOM 1541 C CA . MET A 1 187 ? -5.068 17.297 15.926 1.00 94.31 187 MET A CA 1
ATOM 1542 C C . MET A 1 187 ? -4.706 18.623 16.612 1.00 94.31 187 MET A C 1
ATOM 1544 O O . MET A 1 187 ? -3.817 19.329 16.131 1.00 94.31 187 MET A O 1
ATOM 1548 N N . ALA A 1 188 ? -5.397 18.957 17.706 1.00 94.12 188 ALA A N 1
ATOM 1549 C CA . ALA A 1 188 ? -5.218 20.202 18.449 1.00 94.12 188 ALA A CA 1
ATOM 1550 C C . ALA A 1 188 ? -4.060 20.133 19.454 1.00 94.12 188 ALA A C 1
ATOM 1552 O O . ALA A 1 188 ? -3.267 21.064 19.533 1.00 94.12 188 ALA A O 1
ATOM 1553 N N . ASP A 1 189 ? -3.931 19.025 20.175 1.00 94.56 189 ASP A N 1
ATOM 1554 C CA . ASP A 1 189 ? -3.026 18.895 21.320 1.00 94.56 189 ASP A CA 1
ATOM 1555 C C . ASP A 1 189 ? -1.753 18.114 20.959 1.00 94.56 189 ASP A C 1
ATOM 1557 O O . ASP A 1 189 ? -0.767 18.163 21.687 1.00 94.56 189 ASP A O 1
ATOM 1561 N N . LEU A 1 190 ? -1.753 17.393 19.829 1.00 94.44 190 LEU A N 1
ATOM 1562 C CA . LEU A 1 190 ? -0.693 16.472 19.379 1.00 94.44 190 LEU A CA 1
ATOM 1563 C C . LEU A 1 190 ? -0.431 15.288 20.319 1.00 94.44 190 LEU A C 1
ATOM 1565 O O . LEU A 1 190 ? 0.417 14.444 20.023 1.00 94.44 190 LEU A O 1
ATOM 1569 N N . VAL A 1 191 ? -1.180 15.184 21.412 1.00 95.12 191 VAL A N 1
ATOM 1570 C CA . VAL A 1 191 ? -1.085 14.110 22.392 1.00 95.12 191 VAL A CA 1
ATOM 1571 C C . VAL A 1 191 ? -2.467 13.788 22.958 1.00 95.12 191 VAL A C 1
ATOM 1573 O O . VAL A 1 191 ? -3.285 14.677 23.179 1.00 95.12 191 VAL A O 1
ATOM 1576 N N . LEU A 1 192 ? -2.739 12.504 23.187 1.00 94.94 192 LEU A N 1
ATOM 1577 C CA . LEU A 1 192 ? -3.861 12.046 24.005 1.00 94.94 192 LEU A CA 1
ATOM 1578 C C . LEU A 1 192 ? -3.332 11.122 25.094 1.00 94.94 192 LEU A C 1
ATOM 1580 O O . LEU A 1 192 ? -2.767 10.073 24.786 1.00 94.94 192 LEU A O 1
ATOM 1584 N N . GLU A 1 193 ? -3.554 11.499 26.346 1.00 92.44 193 GLU A N 1
ATOM 1585 C CA . GLU A 1 193 ? -3.178 10.705 27.513 1.00 92.44 193 GLU A CA 1
ATOM 1586 C C . GLU A 1 193 ? -4.348 9.813 27.937 1.00 92.44 193 GLU A C 1
ATOM 1588 O O . GLU A 1 193 ? -5.459 10.287 28.201 1.00 92.44 193 GLU A O 1
ATOM 1593 N N . GLY A 1 194 ? -4.108 8.504 27.952 1.00 88.31 194 GLY A N 1
ATOM 1594 C CA . GLY A 1 194 ? -4.974 7.516 28.580 1.00 88.31 194 GLY A CA 1
ATOM 1595 C C . GLY A 1 194 ? -4.530 7.219 30.013 1.00 88.31 194 GLY A C 1
ATOM 1596 O O . GLY A 1 194 ? -3.623 7.844 30.550 1.00 88.31 194 GLY A O 1
ATOM 1597 N N . LYS A 1 195 ? -5.173 6.229 30.642 1.00 87.06 195 LYS A N 1
ATOM 1598 C CA . LYS A 1 195 ? -4.802 5.782 31.998 1.00 87.06 195 LYS A CA 1
ATOM 1599 C C . LYS A 1 195 ? -3.419 5.127 32.045 1.00 87.06 195 LYS A C 1
ATOM 1601 O O . LYS A 1 195 ? -2.695 5.309 33.014 1.00 87.06 195 LYS A O 1
ATOM 1606 N N . GLU A 1 196 ? -3.096 4.352 31.013 1.00 88.44 196 GLU A N 1
ATOM 1607 C CA . GLU A 1 196 ? -1.870 3.543 30.935 1.00 88.44 196 GLU A CA 1
ATOM 1608 C C . GLU A 1 196 ? -1.035 3.859 29.691 1.00 88.44 196 GLU A C 1
ATOM 1610 O O . GLU A 1 196 ? 0.177 3.675 29.694 1.00 88.44 196 GLU A O 1
ATOM 1615 N N . GLU A 1 197 ? -1.677 4.339 28.625 1.00 93.50 197 GLU A N 1
ATOM 1616 C CA . GLU A 1 197 ? -1.078 4.479 27.301 1.00 93.50 197 GLU A CA 1
ATOM 1617 C C . GLU A 1 197 ? -1.321 5.874 26.726 1.00 93.50 197 GLU A C 1
ATOM 1619 O O . GLU A 1 197 ? -2.358 6.494 26.978 1.00 93.50 197 GLU A O 1
ATOM 1624 N N . THR A 1 198 ? -0.388 6.336 25.893 1.00 92.94 198 THR A N 1
ATOM 1625 C CA . THR A 1 198 ? -0.422 7.667 25.275 1.00 92.94 198 THR A CA 1
ATOM 1626 C C . THR A 1 198 ? -0.369 7.565 23.755 1.00 92.94 198 THR A C 1
ATOM 1628 O O . THR A 1 198 ? 0.414 6.805 23.179 1.00 92.94 198 THR A O 1
ATOM 1631 N N . ILE A 1 199 ? -1.190 8.372 23.081 1.00 95.88 199 ILE A N 1
ATOM 1632 C CA . ILE A 1 199 ? -1.168 8.534 21.625 1.00 95.88 199 ILE A CA 1
ATOM 1633 C C . ILE A 1 199 ? -0.410 9.818 21.301 1.00 95.88 199 ILE A C 1
ATOM 1635 O O . ILE A 1 199 ? -0.858 10.898 21.673 1.00 95.88 199 ILE A O 1
ATOM 1639 N N . LEU A 1 200 ? 0.707 9.706 20.578 1.00 93.38 200 LEU A N 1
ATOM 1640 C CA . LEU A 1 200 ? 1.551 10.842 20.202 1.00 93.38 200 LEU A CA 1
ATOM 1641 C C . LEU A 1 200 ? 1.491 11.133 18.692 1.00 93.38 200 LEU A C 1
ATOM 1643 O O . LEU A 1 200 ? 1.653 10.238 17.858 1.00 93.38 200 LEU A O 1
ATOM 1647 N N . GLY A 1 201 ? 1.285 12.404 18.351 1.00 92.38 201 GLY A N 1
ATOM 1648 C CA . GLY A 1 201 ? 1.212 12.962 16.998 1.00 92.38 201 GLY A CA 1
ATOM 1649 C C . GLY A 1 201 ? 2.109 14.193 16.815 1.00 92.38 201 GLY A C 1
ATOM 1650 O O . GLY A 1 201 ? 1.744 15.123 16.106 1.00 92.38 201 GLY A O 1
ATOM 1651 N N . ASP A 1 202 ? 3.283 14.206 17.445 1.00 87.06 202 ASP A N 1
ATOM 1652 C CA . ASP A 1 202 ? 4.263 15.311 17.467 1.00 87.06 202 ASP A CA 1
ATOM 1653 C C . ASP A 1 202 ? 4.858 15.695 16.094 1.00 87.06 202 ASP A C 1
ATOM 1655 O O . ASP A 1 202 ? 5.416 16.779 15.926 1.00 87.06 202 ASP A O 1
ATOM 1659 N N . THR A 1 203 ? 4.718 14.830 15.091 1.00 87.75 203 THR A N 1
ATOM 1660 C CA . THR A 1 203 ? 5.098 15.100 13.695 1.00 87.75 203 THR A CA 1
ATOM 1661 C C . THR A 1 203 ? 3.917 14.847 12.774 1.00 87.75 203 THR A C 1
ATOM 1663 O O . THR A 1 203 ? 3.103 13.960 13.039 1.00 87.75 203 THR A O 1
ATOM 1666 N N . ALA A 1 204 ? 3.848 15.535 11.632 1.00 85.56 204 ALA A N 1
ATOM 1667 C CA . ALA A 1 204 ? 2.738 15.321 10.700 1.00 85.56 204 ALA A CA 1
ATOM 1668 C C . ALA A 1 204 ? 2.626 13.882 10.180 1.00 85.56 204 ALA A C 1
ATOM 1670 O O . ALA A 1 204 ? 1.520 13.412 9.928 1.00 85.56 204 ALA A O 1
ATOM 1671 N N . ALA A 1 205 ? 3.747 13.167 10.046 1.00 84.38 205 ALA A N 1
ATOM 1672 C CA . ALA A 1 205 ? 3.738 11.762 9.651 1.00 84.38 205 ALA A CA 1
ATOM 1673 C C . ALA A 1 205 ? 3.091 10.871 10.726 1.00 84.38 205 ALA A C 1
ATOM 1675 O O . ALA A 1 205 ? 2.236 10.041 10.403 1.00 84.38 205 ALA A O 1
ATOM 1676 N N . LYS A 1 206 ? 3.454 11.064 12.004 1.00 91.81 206 LYS A N 1
ATOM 1677 C CA . LYS A 1 206 ? 2.832 10.343 13.123 1.00 91.81 206 LYS A CA 1
ATOM 1678 C C . LYS A 1 206 ? 1.367 10.732 13.280 1.00 91.81 206 LYS A C 1
ATOM 1680 O O . LYS A 1 206 ? 0.529 9.841 13.325 1.00 91.81 206 LYS A O 1
ATOM 1685 N N . LEU A 1 207 ? 1.048 12.027 13.275 1.00 95.44 207 LEU A N 1
ATOM 1686 C CA . LEU A 1 207 ? -0.322 12.523 13.398 1.00 95.44 207 LEU A CA 1
ATOM 1687 C C . LEU A 1 207 ? -1.230 11.947 12.305 1.00 95.44 207 LEU A C 1
ATOM 1689 O O . LEU A 1 207 ? -2.264 11.368 12.620 1.00 95.44 207 LEU A O 1
ATOM 1693 N N . MET A 1 208 ? -0.804 12.013 11.039 1.00 95.44 208 MET A N 1
ATOM 1694 C CA . MET A 1 208 ? -1.516 11.396 9.917 1.00 95.44 208 MET A CA 1
ATOM 1695 C C . MET A 1 208 ? -1.751 9.902 10.161 1.00 95.44 208 MET A C 1
ATOM 1697 O O . MET A 1 208 ? -2.869 9.422 10.001 1.00 95.44 208 MET A O 1
ATOM 1701 N N . SER A 1 209 ? -0.718 9.172 10.590 1.00 95.44 209 SER A N 1
ATOM 1702 C CA . SER A 1 209 ? -0.812 7.736 10.866 1.00 95.44 209 SER A CA 1
ATOM 1703 C C . SER A 1 209 ? -1.766 7.401 12.018 1.00 95.44 209 SER A C 1
ATOM 1705 O O . SER A 1 209 ? -2.535 6.447 11.910 1.00 95.44 209 SER A O 1
ATOM 1707 N N . LYS A 1 210 ? -1.749 8.164 13.118 1.00 97.50 210 LYS A N 1
ATOM 1708 C CA . LYS A 1 210 ? -2.641 7.936 14.266 1.00 97.50 210 LYS A CA 1
ATOM 1709 C C . LYS A 1 210 ? -4.087 8.285 13.923 1.00 97.50 210 LYS A C 1
ATOM 1711 O O . LYS A 1 210 ? -4.974 7.505 14.234 1.00 97.50 210 LYS A O 1
ATOM 1716 N N . VAL A 1 211 ? -4.327 9.398 13.227 1.00 97.12 211 VAL A N 1
ATOM 1717 C CA . VAL A 1 211 ? -5.670 9.778 12.748 1.00 97.12 211 VAL A CA 1
ATOM 1718 C C . VAL A 1 211 ? -6.230 8.702 11.822 1.00 97.12 211 VAL A C 1
ATOM 1720 O O . VAL A 1 211 ? -7.385 8.314 11.957 1.00 97.12 211 VAL A O 1
ATOM 1723 N N . HIS A 1 212 ? -5.396 8.174 10.927 1.00 97.38 212 HIS A N 1
ATOM 1724 C CA . HIS A 1 212 ? -5.791 7.117 10.007 1.00 97.38 212 HIS A CA 1
ATOM 1725 C C . HIS A 1 212 ? -6.189 5.819 10.725 1.00 97.38 212 HIS A C 1
ATOM 1727 O O . HIS A 1 212 ? -7.141 5.168 10.309 1.00 97.38 212 HIS A O 1
ATOM 1733 N N . GLN A 1 213 ? -5.497 5.457 11.808 1.00 97.75 213 GLN A N 1
ATOM 1734 C CA . GLN A 1 213 ? -5.866 4.313 12.649 1.00 97.75 213 GLN A CA 1
ATOM 1735 C C . GLN A 1 213 ? -7.162 4.581 13.426 1.00 97.75 213 GLN A C 1
ATOM 1737 O O . GLN A 1 213 ? -8.081 3.766 13.372 1.00 97.75 213 GLN A O 1
ATOM 1742 N N . LEU A 1 214 ? -7.265 5.748 14.077 1.00 97.19 214 LEU A N 1
ATOM 1743 C CA . LEU A 1 214 ? -8.427 6.130 14.885 1.00 97.19 214 LEU A CA 1
ATOM 1744 C C . LEU A 1 214 ? -9.719 6.118 14.064 1.00 97.19 214 LEU A C 1
ATOM 1746 O O . LEU A 1 214 ? -10.695 5.513 14.490 1.00 97.19 214 LEU A O 1
ATOM 1750 N N . GLU A 1 215 ? -9.724 6.721 12.870 1.00 96.19 215 GLU A N 1
ATOM 1751 C CA . GLU A 1 215 ? -10.894 6.721 11.974 1.00 96.19 215 GLU A CA 1
ATOM 1752 C C . GLU A 1 215 ? -11.318 5.316 11.507 1.00 96.19 215 GLU A C 1
ATOM 1754 O O . GLU A 1 215 ? -12.432 5.147 11.015 1.00 96.19 215 GLU A O 1
ATOM 1759 N N . ASN A 1 216 ? -10.440 4.321 11.653 1.00 96.25 216 ASN A N 1
ATOM 1760 C CA . ASN A 1 216 ? -10.690 2.914 11.348 1.00 96.25 216 ASN A CA 1
ATOM 1761 C C . ASN A 1 216 ? -10.749 2.050 12.623 1.00 96.25 216 ASN A C 1
ATOM 1763 O O . ASN A 1 216 ? -10.528 0.845 12.571 1.00 96.25 216 ASN A O 1
ATOM 1767 N N . GLY A 1 217 ? -11.022 2.658 13.781 1.00 96.50 217 GLY A N 1
ATOM 1768 C CA . GLY A 1 217 ? -11.380 1.939 15.002 1.00 96.50 217 GLY A CA 1
ATOM 1769 C C . GLY A 1 217 ? -10.236 1.207 15.703 1.00 96.50 217 GLY A C 1
ATOM 1770 O O . GLY A 1 217 ? -10.491 0.435 16.626 1.00 96.50 217 GLY A O 1
ATOM 1771 N N . THR A 1 218 ? -8.977 1.443 15.327 1.00 97.81 218 THR A N 1
ATOM 1772 C CA . THR A 1 218 ? -7.814 0.831 15.992 1.00 97.81 218 THR A CA 1
ATOM 1773 C C . THR A 1 218 ? -6.768 1.868 16.372 1.00 97.81 218 THR A C 1
ATOM 1775 O O . THR A 1 218 ? -6.799 3.009 15.915 1.00 97.81 218 THR A O 1
ATOM 1778 N N . ILE A 1 219 ? -5.830 1.497 17.243 1.00 97.62 219 ILE A N 1
ATOM 1779 C CA . ILE A 1 219 ? -4.666 2.331 17.539 1.00 97.62 219 ILE A CA 1
ATOM 1780 C C . ILE A 1 219 ? -3.477 1.488 17.997 1.00 97.62 219 ILE A C 1
ATOM 1782 O O . ILE A 1 219 ? -3.640 0.536 18.757 1.00 97.62 219 ILE A O 1
ATOM 1786 N N . ILE A 1 220 ? -2.271 1.852 17.558 1.00 95.94 220 ILE A N 1
ATOM 1787 C CA . ILE A 1 220 ? -1.007 1.421 18.168 1.00 95.94 220 ILE A CA 1
ATOM 1788 C C . ILE A 1 220 ? -0.435 2.546 19.035 1.00 95.94 220 ILE A C 1
ATOM 1790 O O . ILE A 1 220 ? -0.430 3.714 18.629 1.00 95.94 220 ILE A O 1
ATOM 1794 N 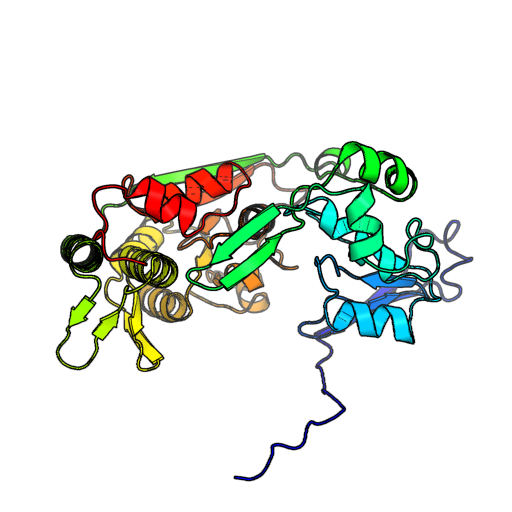N . PHE A 1 221 ? 0.072 2.203 20.212 1.00 95.00 221 PHE A N 1
ATOM 1795 C CA . PHE A 1 221 ? 0.716 3.121 21.149 1.00 95.00 221 PHE A CA 1
ATOM 1796 C C . PHE A 1 221 ? 2.235 3.128 20.962 1.00 95.00 221 PHE A C 1
ATOM 1798 O O . PHE A 1 221 ? 2.800 2.275 20.276 1.00 95.00 221 PHE A O 1
ATOM 1805 N N . GLU A 1 222 ? 2.914 4.104 21.564 1.00 89.31 222 GLU A N 1
ATOM 1806 C CA . GLU A 1 222 ? 4.381 4.194 21.489 1.00 89.31 222 GLU A CA 1
ATOM 1807 C C . GLU A 1 222 ? 5.080 3.056 22.254 1.00 89.31 222 GLU A C 1
ATOM 1809 O O . GLU A 1 222 ? 6.216 2.713 21.933 1.00 89.31 222 GLU A O 1
ATOM 1814 N N . SER A 1 223 ? 4.388 2.416 23.205 1.00 90.00 223 SER A N 1
ATOM 1815 C CA . SER A 1 223 ? 4.845 1.202 23.897 1.00 90.00 223 SER A CA 1
ATOM 1816 C C . SER A 1 223 ? 4.942 -0.024 22.976 1.00 90.00 223 SER A C 1
ATOM 1818 O O . SER A 1 223 ? 5.577 -1.017 23.328 1.00 90.00 223 SER A O 1
ATOM 1820 N N . GLY A 1 224 ? 4.312 0.029 21.796 1.00 90.00 224 GLY A N 1
ATOM 1821 C CA . GLY A 1 224 ? 4.128 -1.107 20.893 1.00 90.00 224 GLY A CA 1
ATOM 1822 C C . GLY A 1 224 ? 2.839 -1.895 21.144 1.00 90.00 224 GLY A C 1
ATOM 1823 O O . GLY A 1 224 ? 2.452 -2.694 20.288 1.00 90.00 224 GLY A O 1
ATOM 1824 N N . ASN A 1 225 ? 2.137 -1.638 22.254 1.00 94.19 225 ASN A N 1
ATOM 1825 C CA . ASN A 1 225 ? 0.802 -2.182 22.488 1.00 94.19 225 ASN A CA 1
ATOM 1826 C C . ASN A 1 225 ? -0.204 -1.592 21.494 1.00 94.19 225 ASN A C 1
ATOM 1828 O O . ASN A 1 225 ? 0.000 -0.521 20.921 1.00 94.19 225 ASN A O 1
ATOM 1832 N N . SER A 1 226 ? -1.319 -2.287 21.282 1.00 96.00 226 SER A N 1
ATOM 1833 C CA . SER A 1 226 ? -2.382 -1.820 20.392 1.00 96.00 226 SER A CA 1
ATOM 1834 C C . SER A 1 226 ? -3.758 -2.196 20.914 1.00 96.00 226 SER A C 1
ATOM 1836 O O . SER A 1 226 ? -3.915 -3.172 21.647 1.00 96.00 226 SER A O 1
ATOM 1838 N N . MET A 1 227 ? -4.765 -1.429 20.509 1.00 96.44 227 MET A N 1
ATOM 1839 C CA . MET A 1 227 ? -6.129 -1.536 21.015 1.00 96.44 227 MET A CA 1
ATOM 1840 C C . MET A 1 227 ? -7.152 -1.403 19.885 1.00 96.44 227 MET A C 1
ATOM 1842 O O . MET A 1 227 ? -6.936 -0.673 18.915 1.00 96.44 227 MET A O 1
ATOM 1846 N N . ILE A 1 228 ? -8.262 -2.126 20.036 1.00 98.00 228 ILE A N 1
ATOM 1847 C CA . ILE A 1 228 ? -9.491 -1.946 19.259 1.00 98.00 228 ILE A CA 1
ATOM 1848 C C . ILE A 1 228 ? -10.357 -0.952 20.032 1.00 98.00 228 ILE A C 1
ATOM 1850 O O . ILE A 1 228 ? -10.615 -1.150 21.217 1.00 98.00 228 ILE A O 1
ATOM 1854 N N . LEU A 1 229 ? -10.750 0.130 19.373 1.00 96.69 229 LEU A N 1
ATOM 1855 C CA . LEU A 1 229 ? -11.517 1.230 19.953 1.00 96.69 229 LEU A CA 1
ATOM 1856 C C . LEU A 1 229 ? -12.973 1.234 19.480 1.00 96.69 229 LEU A C 1
ATOM 1858 O O . LEU A 1 229 ? -13.847 1.633 20.243 1.00 96.69 229 LEU A O 1
ATOM 1862 N N . ASP A 1 230 ? -13.221 0.820 18.236 1.00 96.94 230 ASP A N 1
ATOM 1863 C CA . ASP A 1 230 ? -14.550 0.827 17.625 1.00 96.94 230 ASP A CA 1
ATOM 1864 C C . ASP A 1 230 ? -14.669 -0.267 16.553 1.00 96.94 230 ASP A C 1
ATOM 1866 O O . ASP A 1 230 ? -13.893 -0.290 15.599 1.00 96.94 230 ASP A O 1
ATOM 1870 N N . THR A 1 231 ? -15.645 -1.164 16.692 1.00 97.44 231 THR A N 1
ATOM 1871 C CA . THR A 1 231 ? -15.949 -2.233 15.722 1.00 97.44 231 THR A CA 1
ATOM 1872 C C . THR A 1 231 ? -17.052 -1.850 14.738 1.00 97.44 231 THR A C 1
ATOM 1874 O O . THR A 1 231 ? -17.239 -2.551 13.740 1.00 97.44 231 THR A O 1
ATOM 1877 N N . SER A 1 232 ? -17.737 -0.721 14.952 1.00 96.75 232 SER A N 1
ATOM 1878 C CA . SER A 1 232 ? -18.990 -0.381 14.265 1.00 96.75 232 SER A CA 1
ATOM 1879 C C . SER A 1 232 ? -18.858 -0.366 12.739 1.00 96.75 232 SER A C 1
ATOM 1881 O O . SER A 1 232 ? -19.750 -0.812 12.022 1.00 96.75 232 SER A O 1
ATOM 1883 N N . LYS A 1 233 ? -17.710 0.079 12.209 1.00 97.06 233 LYS A N 1
ATOM 1884 C CA . LYS A 1 233 ? -17.434 0.044 10.763 1.00 97.06 233 LYS A CA 1
ATOM 1885 C C . LYS A 1 233 ? -17.418 -1.381 10.198 1.00 97.06 233 LYS A C 1
ATOM 1887 O O . LYS A 1 233 ? -17.955 -1.618 9.119 1.00 97.06 233 LYS A O 1
ATOM 1892 N N . ALA A 1 234 ? -16.769 -2.317 10.889 1.00 97.50 234 ALA A N 1
ATOM 1893 C CA . ALA A 1 234 ? -16.693 -3.707 10.441 1.00 97.50 234 ALA A CA 1
ATOM 1894 C C . ALA A 1 234 ? -18.055 -4.400 10.566 1.00 97.50 234 ALA A C 1
ATOM 1896 O O . ALA A 1 234 ? -18.433 -5.155 9.674 1.00 97.50 234 ALA A O 1
ATOM 1897 N N . GLU A 1 235 ? -18.810 -4.101 11.625 1.00 97.56 235 GLU A N 1
ATOM 1898 C CA . GLU A 1 235 ? -20.180 -4.594 11.809 1.00 97.56 235 GLU A CA 1
ATOM 1899 C C . GLU A 1 235 ? -21.102 -4.097 10.692 1.00 97.56 235 GLU A C 1
ATOM 1901 O O . GLU A 1 235 ? -21.813 -4.892 10.078 1.00 97.56 235 GLU A O 1
ATOM 1906 N N . TYR A 1 236 ? -21.008 -2.809 10.350 1.00 97.25 236 TYR A N 1
ATOM 1907 C CA . TYR A 1 236 ? -21.744 -2.221 9.236 1.00 97.25 236 TYR A CA 1
ATOM 1908 C C . TYR A 1 236 ? -21.411 -2.902 7.904 1.00 97.25 236 TYR A C 1
ATOM 1910 O O . TYR A 1 236 ? -22.314 -3.235 7.145 1.00 97.25 236 TYR A O 1
ATOM 1918 N N . ILE A 1 237 ? -20.128 -3.152 7.620 1.00 97.56 237 ILE A N 1
ATOM 1919 C CA . ILE A 1 237 ? -19.700 -3.859 6.402 1.00 97.56 237 ILE A CA 1
ATOM 1920 C C . ILE A 1 237 ? -20.263 -5.284 6.371 1.00 97.56 237 ILE A C 1
ATOM 1922 O O . ILE A 1 237 ? -20.787 -5.705 5.341 1.00 97.56 237 ILE A O 1
ATOM 1926 N N . LYS A 1 238 ? -20.180 -6.016 7.489 1.00 97.50 238 LYS A N 1
ATOM 1927 C CA . LYS A 1 238 ? -20.715 -7.379 7.600 1.00 97.50 238 LYS A CA 1
ATOM 1928 C C . LYS A 1 238 ? -22.216 -7.411 7.307 1.00 97.50 238 LYS A C 1
ATOM 1930 O O . LYS A 1 238 ? -22.666 -8.284 6.575 1.00 97.50 238 LYS A O 1
ATOM 1935 N N . GLN A 1 239 ? -22.967 -6.447 7.837 1.00 97.06 239 GLN A N 1
ATOM 1936 C CA . GLN A 1 239 ? -24.402 -6.323 7.589 1.00 97.06 239 GLN A CA 1
ATOM 1937 C C . GLN A 1 239 ? -24.710 -5.898 6.145 1.00 97.06 239 GLN A C 1
ATOM 1939 O O . GLN A 1 239 ? -25.606 -6.446 5.515 1.00 97.06 239 GLN A O 1
ATOM 1944 N N . TYR A 1 240 ? -23.965 -4.934 5.600 1.00 97.06 240 TYR A N 1
ATOM 1945 C CA . TYR A 1 240 ? -24.182 -4.409 4.249 1.00 97.06 240 TYR A CA 1
ATOM 1946 C C . TYR A 1 240 ? -24.005 -5.485 3.164 1.00 97.06 240 TYR A C 1
ATOM 1948 O O . TYR A 1 240 ? -24.676 -5.446 2.134 1.00 97.06 240 TYR A O 1
ATOM 1956 N N . PHE A 1 241 ? -23.118 -6.455 3.398 1.00 96.69 241 PHE A N 1
ATOM 1957 C CA . PHE A 1 241 ? -22.859 -7.577 2.493 1.00 96.69 241 PHE A CA 1
ATOM 1958 C C . PHE A 1 241 ? -23.404 -8.913 3.006 1.00 96.69 241 PHE A C 1
ATOM 1960 O O . PHE A 1 241 ? -22.876 -9.967 2.653 1.00 96.69 241 PHE A O 1
ATOM 1967 N N . GLU A 1 242 ? -24.458 -8.891 3.822 1.00 95.81 242 GLU A N 1
ATOM 1968 C CA . GLU A 1 242 ? -25.129 -10.116 4.252 1.00 95.81 242 GLU A CA 1
ATOM 1969 C C . GLU A 1 242 ? -25.534 -10.970 3.035 1.00 95.81 242 GLU A C 1
ATOM 1971 O O . GLU A 1 242 ? -26.085 -10.475 2.049 1.00 95.81 242 GLU A O 1
ATOM 1976 N N . GLY A 1 243 ? -25.196 -12.262 3.080 1.00 94.75 243 GLY A N 1
ATOM 1977 C CA . GLY A 1 243 ? -25.438 -13.202 1.983 1.00 94.75 243 GLY A CA 1
ATOM 1978 C C . GLY A 1 243 ? -24.438 -13.146 0.819 1.00 94.75 243 GLY A C 1
ATOM 1979 O O . GLY A 1 243 ? -24.627 -13.883 -0.143 1.00 94.75 243 GLY A O 1
ATOM 1980 N N . LYS A 1 244 ? -23.382 -12.321 0.884 1.00 95.88 244 LYS A N 1
ATOM 1981 C CA . LYS A 1 244 ? -22.304 -12.283 -0.123 1.00 95.88 244 LYS A CA 1
ATOM 1982 C C . LYS A 1 244 ? -20.973 -12.752 0.447 1.00 95.88 244 LYS A C 1
ATOM 1984 O O . LYS A 1 244 ? -20.608 -12.402 1.567 1.00 95.88 244 LYS A O 1
ATOM 1989 N N . LYS A 1 245 ? -20.183 -13.456 -0.359 1.00 96.38 245 LYS A N 1
ATOM 1990 C CA . LYS A 1 245 ? -18.799 -13.816 -0.052 1.00 96.38 245 LYS A CA 1
ATOM 1991 C C . LYS A 1 245 ? -17.871 -12.675 -0.460 1.00 96.38 245 LYS A C 1
ATOM 1993 O O . LYS A 1 245 ? -17.681 -12.404 -1.640 1.00 96.38 245 LYS A O 1
ATOM 1998 N N . ILE A 1 246 ? -17.283 -11.979 0.509 1.00 96.94 246 ILE A N 1
ATOM 1999 C CA . ILE A 1 246 ? -16.447 -10.798 0.247 1.00 96.94 246 ILE A CA 1
ATOM 2000 C C . ILE A 1 246 ? -14.957 -11.055 0.486 1.00 96.94 246 ILE A C 1
ATOM 2002 O O . ILE A 1 246 ? -14.575 -11.850 1.346 1.00 96.94 246 ILE A O 1
ATOM 2006 N N . ALA A 1 247 ? -14.117 -10.326 -0.250 1.00 96.00 247 ALA A N 1
ATOM 2007 C CA . ALA A 1 247 ? -12.704 -10.160 0.069 1.00 96.00 247 ALA A CA 1
ATOM 2008 C C . ALA A 1 247 ? -12.473 -8.776 0.681 1.00 96.00 247 ALA A C 1
ATOM 2010 O O . ALA A 1 247 ? -12.990 -7.780 0.177 1.00 96.00 247 ALA A O 1
ATOM 2011 N N . ILE A 1 248 ? -11.695 -8.697 1.758 1.00 97.12 248 ILE A N 1
ATOM 2012 C CA . ILE A 1 248 ? -11.475 -7.475 2.530 1.00 97.12 248 ILE A CA 1
ATOM 2013 C C . ILE A 1 248 ? -9.988 -7.122 2.523 1.00 97.12 248 ILE A C 1
ATOM 2015 O O . ILE A 1 248 ? -9.144 -7.917 2.931 1.00 97.12 248 ILE A O 1
ATOM 2019 N N . PHE A 1 249 ? -9.657 -5.895 2.130 1.00 95.88 249 PHE A N 1
ATOM 2020 C CA . PHE A 1 249 ? -8.335 -5.327 2.367 1.00 95.88 249 PHE A CA 1
ATOM 2021 C C . PHE A 1 249 ? -8.327 -4.432 3.602 1.00 95.88 249 PHE A C 1
ATOM 2023 O O . PHE A 1 249 ? -9.082 -3.461 3.694 1.00 95.88 249 PHE A O 1
ATOM 2030 N N . TYR A 1 250 ? -7.429 -4.754 4.533 1.00 96.50 250 TYR A N 1
ATOM 2031 C CA . TYR A 1 250 ? -7.087 -3.930 5.693 1.00 96.50 250 TYR A CA 1
ATOM 2032 C C . TYR A 1 250 ? -5.647 -3.412 5.574 1.00 96.50 250 TYR A C 1
ATOM 2034 O O . TYR A 1 250 ? -4.876 -3.863 4.726 1.00 96.50 250 TYR A O 1
ATOM 2042 N N . TYR A 1 251 ? -5.252 -2.455 6.410 1.00 95.50 251 TYR A N 1
ATOM 2043 C CA . TYR A 1 251 ? -3.937 -1.820 6.323 1.00 95.50 251 TYR A CA 1
ATOM 2044 C C . TYR A 1 251 ? -3.083 -2.014 7.581 1.00 95.50 251 TYR A C 1
ATOM 2046 O O . TYR A 1 251 ? -1.900 -2.354 7.474 1.00 95.50 251 TYR A O 1
ATOM 2054 N N . PHE A 1 252 ? -3.654 -1.846 8.773 1.00 95.69 252 PHE A N 1
ATOM 2055 C CA . PHE A 1 252 ? -2.937 -1.976 10.043 1.00 95.69 252 PHE A CA 1
ATOM 2056 C C . PHE A 1 252 ? -3.137 -3.358 10.667 1.00 95.69 252 PHE A C 1
ATOM 2058 O O . PHE A 1 252 ? -4.221 -3.922 10.631 1.00 95.69 252 PHE A O 1
ATOM 2065 N N . LYS A 1 253 ? -2.100 -3.901 11.317 1.00 94.19 253 LYS A N 1
ATOM 2066 C CA . LYS A 1 253 ? -2.148 -5.254 11.905 1.00 94.19 253 LYS A CA 1
ATOM 2067 C C . LYS A 1 253 ? -3.299 -5.453 12.896 1.00 94.19 253 LYS A C 1
ATOM 2069 O O . LYS A 1 253 ? -3.905 -6.513 12.897 1.00 94.19 253 LYS A O 1
ATOM 2074 N N . LYS A 1 254 ? -3.618 -4.442 13.710 1.00 97.38 254 LYS A N 1
ATOM 2075 C CA . LYS A 1 254 ? -4.701 -4.537 14.700 1.00 97.38 254 LYS A CA 1
ATOM 2076 C C . LYS A 1 254 ? -6.093 -4.603 14.058 1.00 97.38 254 LYS A C 1
ATOM 2078 O O . LYS A 1 254 ? -7.021 -5.098 14.684 1.00 97.38 254 LYS A O 1
ATOM 2083 N N . GLU A 1 255 ? -6.234 -4.167 12.805 1.00 98.06 255 GLU A N 1
ATOM 2084 C CA . GLU A 1 255 ? -7.493 -4.272 12.056 1.00 98.06 255 GLU A CA 1
ATOM 2085 C C . GLU A 1 255 ? -7.820 -5.724 11.698 1.00 98.06 255 GLU A C 1
ATOM 2087 O O . GLU A 1 255 ? -8.991 -6.069 11.634 1.00 98.06 255 GLU A O 1
ATOM 2092 N N . TRP A 1 256 ? -6.817 -6.597 11.534 1.00 97.19 256 TRP A N 1
ATOM 2093 C CA . TRP A 1 256 ? -7.059 -8.036 11.392 1.00 97.19 256 TRP A CA 1
ATOM 2094 C C . TRP A 1 256 ? -7.760 -8.607 12.626 1.00 97.19 256 TRP A C 1
ATOM 2096 O O . TRP A 1 256 ? -8.758 -9.309 12.500 1.00 97.19 256 TRP A O 1
ATOM 2106 N N . GLU A 1 257 ? -7.281 -8.266 13.826 1.00 97.94 257 GLU A N 1
ATOM 2107 C CA . GLU A 1 257 ? -7.917 -8.709 15.071 1.00 97.94 257 GLU A CA 1
ATOM 2108 C C . GLU A 1 257 ? -9.335 -8.140 15.214 1.00 97.94 257 GLU A C 1
ATOM 2110 O O . GLU A 1 257 ? -10.240 -8.862 15.622 1.00 97.94 257 GLU A O 1
ATOM 2115 N N . LEU A 1 258 ? -9.543 -6.879 14.818 1.00 98.50 258 LEU A N 1
ATOM 2116 C CA . LEU A 1 258 ? -10.861 -6.238 14.782 1.00 98.50 258 LEU A CA 1
ATOM 2117 C C . LEU A 1 258 ? -11.817 -6.975 13.838 1.00 98.50 258 LEU A C 1
ATOM 2119 O O . LEU A 1 258 ? -12.931 -7.323 14.225 1.00 98.50 258 LEU A O 1
ATOM 2123 N N . LEU A 1 259 ? -11.383 -7.244 12.607 1.00 98.50 259 LEU A N 1
ATOM 2124 C CA . LEU A 1 259 ? -12.177 -7.976 11.626 1.00 98.50 259 LEU A CA 1
ATOM 2125 C C . LEU A 1 259 ? -12.474 -9.393 12.122 1.00 98.50 259 LEU A C 1
ATOM 2127 O O . LEU A 1 259 ? -13.619 -9.831 12.058 1.00 98.50 259 LEU A O 1
ATOM 2131 N N . LYS A 1 260 ? -11.491 -10.084 12.703 1.00 98.00 260 LYS A N 1
ATOM 2132 C CA . LYS A 1 260 ? -11.688 -11.415 13.283 1.00 98.00 260 LYS A CA 1
ATOM 2133 C C . LYS A 1 260 ? -12.681 -11.400 14.448 1.00 98.00 260 LYS A C 1
ATOM 2135 O O . LYS A 1 260 ? -13.494 -12.310 14.548 1.00 98.00 260 LYS A O 1
ATOM 2140 N N . GLN A 1 261 ? -12.675 -10.361 15.285 1.00 98.19 261 GLN A N 1
ATOM 2141 C CA . GLN A 1 261 ? -13.657 -10.196 16.361 1.00 98.19 261 GLN A CA 1
ATOM 2142 C C . GLN A 1 261 ? -15.093 -10.081 15.820 1.00 98.19 261 GLN A C 1
ATOM 2144 O O . GLN A 1 261 ? -16.016 -10.616 16.427 1.00 98.19 261 GLN A O 1
ATOM 2149 N N . VAL A 1 262 ? -15.292 -9.407 14.683 1.00 98.38 262 VAL A N 1
ATOM 2150 C CA . VAL A 1 262 ? -16.627 -9.156 14.107 1.00 98.38 262 VAL A CA 1
ATOM 2151 C C . VAL A 1 262 ? -17.117 -10.301 13.218 1.00 98.38 262 VAL A C 1
ATOM 2153 O O . VAL A 1 262 ? -18.287 -10.695 13.270 1.00 98.38 262 VAL A O 1
ATOM 2156 N N . PHE A 1 263 ? -16.246 -10.838 12.369 1.00 97.94 263 PHE A N 1
ATOM 2157 C CA . PHE A 1 263 ? -16.597 -11.895 11.422 1.00 97.94 263 PHE A CA 1
ATOM 2158 C C . PHE A 1 263 ? -16.474 -13.301 12.028 1.00 97.94 263 PHE A C 1
ATOM 2160 O O . PHE A 1 263 ? -17.154 -14.211 11.557 1.00 97.94 263 PHE A O 1
ATOM 2167 N N . GLY A 1 264 ? -15.693 -13.468 13.100 1.00 96.94 264 GLY A N 1
ATOM 2168 C CA . GLY A 1 264 ? -15.522 -14.742 13.794 1.00 96.94 264 GLY A CA 1
ATOM 2169 C C . GLY A 1 264 ? -14.930 -15.816 12.884 1.00 96.94 264 GLY A C 1
ATOM 2170 O O . GLY A 1 264 ? -14.011 -15.551 12.108 1.00 96.94 264 GLY A O 1
ATOM 2171 N N . ASP A 1 265 ? -15.494 -17.019 12.954 1.00 95.44 265 ASP A N 1
ATOM 2172 C CA . ASP A 1 265 ? -15.022 -18.185 12.197 1.00 95.44 265 ASP A CA 1
ATOM 2173 C C . ASP A 1 265 ? -15.275 -18.088 10.684 1.00 95.44 265 ASP A C 1
ATOM 2175 O O . ASP A 1 265 ? -14.681 -18.843 9.913 1.00 95.44 265 ASP A O 1
ATOM 2179 N N . ASN A 1 266 ? -16.102 -17.132 10.245 1.00 96.44 266 ASN A N 1
ATOM 2180 C CA . ASN A 1 266 ? -16.407 -16.901 8.830 1.00 96.44 266 ASN A CA 1
ATOM 2181 C C . ASN A 1 266 ? -15.315 -16.102 8.099 1.00 96.44 266 ASN A C 1
ATOM 2183 O O . ASN A 1 266 ? -15.487 -15.791 6.922 1.00 96.44 266 ASN A O 1
ATOM 2187 N N . LEU A 1 267 ? -14.217 -15.740 8.771 1.00 98.00 267 LEU A N 1
ATOM 2188 C CA . LEU A 1 267 ? -13.095 -15.006 8.188 1.00 98.00 267 LEU A CA 1
ATOM 2189 C C . LEU A 1 267 ? -11.826 -15.858 8.169 1.00 98.00 267 LEU A C 1
ATOM 2191 O O . LEU A 1 267 ? -11.457 -16.450 9.183 1.00 98.00 267 LEU A O 1
ATOM 2195 N N . THR A 1 268 ? -11.126 -15.855 7.040 1.00 96.94 268 THR A N 1
ATOM 2196 C CA . THR A 1 268 ? -9.802 -16.470 6.888 1.00 96.94 268 THR A CA 1
ATOM 2197 C C . THR A 1 268 ? -8.794 -15.486 6.284 1.00 96.94 268 THR A C 1
ATOM 2199 O O . THR A 1 268 ? -9.167 -14.480 5.681 1.00 96.94 268 THR A O 1
ATOM 2202 N N . ASP A 1 269 ? -7.505 -15.748 6.472 1.00 94.19 269 ASP A N 1
ATOM 2203 C CA . ASP A 1 269 ? -6.391 -15.139 5.734 1.00 94.19 269 ASP A CA 1
ATOM 2204 C C . ASP A 1 269 ? -5.704 -16.154 4.798 1.00 94.19 269 ASP A C 1
ATOM 2206 O O . ASP A 1 269 ? -4.744 -15.815 4.104 1.00 94.19 269 ASP A O 1
ATOM 2210 N N . ASN A 1 270 ? -6.213 -17.390 4.741 1.00 92.81 270 ASN A N 1
ATOM 2211 C CA . ASN A 1 270 ? -5.711 -18.460 3.894 1.00 92.81 270 ASN A CA 1
ATOM 2212 C C . ASN A 1 270 ? -6.479 -18.512 2.563 1.00 92.81 270 ASN A C 1
ATOM 2214 O O . ASN A 1 270 ? -7.705 -18.627 2.526 1.00 92.81 270 ASN A O 1
ATOM 2218 N N . LEU A 1 271 ? -5.741 -18.454 1.453 1.00 88.56 271 LEU A N 1
ATOM 2219 C CA . LEU A 1 271 ? -6.321 -18.415 0.112 1.00 88.56 271 LEU A CA 1
ATOM 2220 C C . LEU A 1 271 ? -6.976 -19.740 -0.307 1.00 88.56 271 LEU A C 1
ATOM 2222 O O . LEU A 1 271 ? -7.992 -19.729 -0.993 1.00 88.56 271 LEU A O 1
ATOM 2226 N N . GLU A 1 272 ? -6.414 -20.876 0.097 1.00 88.75 272 GLU A N 1
ATOM 2227 C CA . GLU A 1 272 ? -6.967 -22.198 -0.207 1.00 88.75 272 GLU A CA 1
ATOM 2228 C C . GLU A 1 272 ? -8.298 -22.408 0.520 1.00 88.75 272 GLU A C 1
ATOM 2230 O O . GLU A 1 272 ? -9.291 -22.790 -0.099 1.00 88.75 272 GLU A O 1
ATOM 2235 N N . GLU A 1 273 ? -8.354 -22.069 1.809 1.00 92.88 273 GLU A N 1
ATOM 2236 C CA . GLU A 1 273 ? -9.591 -22.110 2.592 1.00 92.88 273 GLU A CA 1
ATOM 2237 C C . GLU A 1 273 ? -10.644 -21.166 2.000 1.00 92.88 273 GLU A C 1
ATOM 2239 O O . GLU A 1 273 ? -11.805 -21.544 1.845 1.00 92.88 273 GLU A O 1
ATOM 2244 N N . PHE A 1 274 ? -10.244 -19.960 1.596 1.00 95.31 274 PHE A N 1
ATOM 2245 C CA . PHE A 1 274 ? -11.136 -19.032 0.909 1.00 95.31 274 PHE A CA 1
ATOM 2246 C C . PHE A 1 274 ? -11.668 -19.601 -0.410 1.00 95.31 274 PHE A C 1
ATOM 2248 O O . PHE A 1 274 ? -12.853 -19.470 -0.695 1.00 95.31 274 PHE A O 1
ATOM 2255 N N . ASN A 1 275 ? -10.833 -20.256 -1.215 1.00 90.06 275 ASN A N 1
ATOM 2256 C CA . ASN A 1 275 ? -11.249 -20.790 -2.513 1.00 90.06 275 ASN A CA 1
ATOM 2257 C C . ASN A 1 275 ? -12.125 -22.049 -2.405 1.00 90.06 275 ASN A C 1
ATOM 2259 O O . ASN A 1 275 ? -12.852 -22.359 -3.343 1.00 90.06 275 ASN A O 1
ATOM 2263 N N . THR A 1 276 ? -12.062 -22.774 -1.286 1.00 94.00 276 THR A N 1
ATOM 2264 C CA . THR A 1 276 ? -12.735 -24.076 -1.108 1.00 94.00 276 THR A CA 1
ATOM 2265 C C . THR A 1 276 ? -13.937 -24.039 -0.163 1.00 94.00 276 THR A C 1
ATOM 2267 O O . THR A 1 276 ? -14.653 -25.032 -0.052 1.00 94.00 276 THR A O 1
ATOM 2270 N N . THR A 1 277 ? -14.187 -22.911 0.509 1.00 96.00 277 THR A N 1
ATOM 2271 C CA . THR A 1 277 ? -15.285 -22.744 1.477 1.00 96.00 277 THR A CA 1
ATOM 2272 C C . THR A 1 277 ? -16.099 -21.476 1.207 1.00 96.00 277 THR A C 1
ATOM 2274 O O . THR A 1 277 ? -15.743 -20.672 0.348 1.00 96.00 277 THR A O 1
ATOM 2277 N N . ASP A 1 278 ? -17.164 -21.246 1.977 1.00 95.44 278 ASP A N 1
ATOM 2278 C CA . ASP A 1 278 ? -17.975 -20.017 1.908 1.00 95.44 278 ASP A CA 1
ATOM 2279 C C . ASP A 1 278 ? -17.424 -18.864 2.767 1.00 95.44 278 ASP A C 1
ATOM 2281 O O . ASP A 1 278 ? -18.065 -17.821 2.918 1.00 95.44 278 ASP A O 1
ATOM 2285 N N . LYS A 1 279 ? -16.230 -19.028 3.352 1.00 97.62 279 LYS A N 1
ATOM 2286 C CA . LYS A 1 279 ? -15.628 -17.999 4.203 1.00 97.62 279 LYS A CA 1
ATOM 2287 C C . LYS A 1 279 ? -15.271 -16.744 3.413 1.00 97.62 279 LYS A C 1
ATOM 2289 O O . LYS A 1 279 ? -14.902 -16.788 2.241 1.00 97.62 279 LYS A O 1
ATOM 2294 N N . HIS A 1 280 ? -15.321 -15.610 4.097 1.00 98.00 280 HIS A N 1
ATOM 2295 C CA . HIS A 1 280 ? -14.717 -14.368 3.635 1.00 98.00 280 HIS A CA 1
ATOM 2296 C C . HIS A 1 280 ? -13.202 -14.424 3.820 1.00 98.00 280 HIS A C 1
ATOM 2298 O O . HIS A 1 280 ? -12.708 -15.100 4.724 1.00 98.00 280 HIS A O 1
ATOM 2304 N N . ILE A 1 281 ? -12.468 -13.643 3.030 1.00 97.12 281 ILE A N 1
ATOM 2305 C CA . ILE A 1 281 ? -11.024 -13.472 3.219 1.00 97.12 281 ILE A CA 1
ATOM 2306 C C . ILE A 1 281 ? -10.701 -12.041 3.628 1.00 97.12 281 ILE A C 1
ATOM 2308 O O . ILE A 1 281 ? -11.253 -11.098 3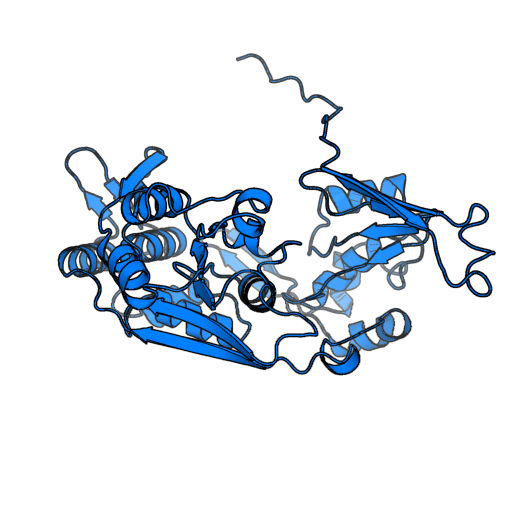.062 1.00 97.12 281 ILE A O 1
ATOM 2312 N N . ALA A 1 282 ? -9.792 -11.860 4.583 1.00 97.12 282 ALA A N 1
ATOM 2313 C CA . ALA A 1 282 ? -9.182 -10.565 4.854 1.00 97.12 282 ALA A CA 1
ATOM 2314 C C . ALA A 1 282 ? -7.664 -10.645 4.713 1.00 97.12 282 ALA A C 1
ATOM 2316 O O . ALA A 1 282 ? -7.003 -11.438 5.375 1.00 97.12 282 ALA A O 1
ATOM 2317 N N . LEU A 1 283 ? -7.110 -9.777 3.870 1.00 94.38 283 LEU A N 1
ATOM 2318 C CA . LEU A 1 283 ? -5.678 -9.692 3.609 1.00 94.38 283 LEU A CA 1
ATOM 2319 C C . LEU A 1 283 ? -5.183 -8.278 3.884 1.00 94.38 283 LEU A C 1
ATOM 2321 O O . LEU A 1 283 ? -5.866 -7.286 3.609 1.00 94.38 283 LEU A O 1
ATOM 2325 N N . GLN A 1 284 ? -3.955 -8.168 4.383 1.00 92.25 284 GLN A N 1
ATOM 2326 C CA . GLN A 1 284 ? -3.305 -6.869 4.443 1.00 92.25 284 GLN A CA 1
ATOM 2327 C C . GLN A 1 284 ? -3.097 -6.376 3.007 1.00 92.25 284 GLN A C 1
ATOM 2329 O O . GLN A 1 284 ? -2.582 -7.117 2.179 1.00 92.25 284 GLN A O 1
ATOM 2334 N N . GLN A 1 285 ? -3.447 -5.126 2.700 1.00 86.31 285 GLN A N 1
ATOM 2335 C CA . GLN A 1 285 ? -3.420 -4.602 1.329 1.00 86.31 285 GLN A CA 1
ATOM 2336 C C . GLN A 1 285 ? -2.075 -4.846 0.636 1.00 86.31 285 GLN A C 1
ATOM 2338 O O . GLN A 1 285 ? -2.049 -5.141 -0.550 1.00 86.31 285 GLN A O 1
ATOM 2343 N N . ILE A 1 286 ? -0.960 -4.731 1.363 1.00 75.88 286 ILE A N 1
ATOM 2344 C CA . ILE A 1 286 ? 0.377 -4.945 0.803 1.00 75.88 286 ILE A CA 1
ATOM 2345 C C . ILE A 1 286 ? 0.499 -6.369 0.245 1.00 75.88 286 ILE A C 1
ATOM 2347 O O . ILE A 1 286 ? 0.750 -6.506 -0.947 1.00 75.88 286 ILE A O 1
ATOM 2351 N N . SER A 1 287 ? 0.257 -7.398 1.063 1.00 72.44 287 SER A N 1
ATOM 2352 C CA . SER A 1 287 ? 0.338 -8.799 0.631 1.00 72.44 287 SER A CA 1
ATOM 2353 C C . SER A 1 287 ? -0.786 -9.169 -0.335 1.00 72.44 287 SER A C 1
ATOM 2355 O O . SER A 1 287 ? -0.535 -9.787 -1.359 1.00 72.44 287 SER A O 1
ATOM 2357 N N . GLY A 1 288 ? -2.014 -8.718 -0.072 1.00 68.44 288 GLY A N 1
ATOM 2358 C CA . GLY A 1 288 ? -3.175 -8.987 -0.922 1.00 68.44 288 GLY A CA 1
ATOM 2359 C C . GLY A 1 288 ? -3.121 -8.330 -2.306 1.00 68.44 288 GLY A C 1
ATOM 2360 O O . GLY A 1 288 ? -3.833 -8.750 -3.214 1.00 68.44 288 GLY A O 1
ATOM 2361 N N . SER A 1 289 ? -2.279 -7.306 -2.490 1.00 66.50 289 SER A N 1
ATOM 2362 C CA . SER A 1 289 ? -2.095 -6.622 -3.777 1.00 66.50 289 SER A CA 1
ATOM 2363 C C . SER A 1 289 ? -1.002 -7.225 -4.664 1.00 66.50 289 SER A C 1
ATOM 2365 O O . SER A 1 289 ? -0.871 -6.789 -5.810 1.00 66.50 289 SER A O 1
ATOM 2367 N N . GLU A 1 290 ? -0.246 -8.219 -4.186 1.00 69.06 290 GLU A N 1
ATOM 2368 C CA . GLU A 1 290 ? 0.849 -8.867 -4.918 1.00 69.06 290 GLU A CA 1
ATOM 2369 C C . GLU A 1 290 ? 0.486 -10.322 -5.252 1.00 69.06 290 GLU A C 1
ATOM 2371 O O . GLU A 1 290 ? 0.254 -11.125 -4.361 1.00 69.06 290 GLU A O 1
ATOM 2376 N N . GLY A 1 291 ? 0.422 -10.670 -6.541 1.00 62.16 291 GLY A N 1
ATOM 2377 C CA . GLY A 1 291 ? 0.366 -12.068 -7.011 1.00 62.16 291 GLY A CA 1
ATOM 2378 C C . GLY A 1 291 ? -0.919 -12.872 -6.753 1.00 62.16 291 GLY A C 1
ATOM 2379 O O . GLY A 1 291 ? -1.123 -13.878 -7.414 1.00 62.16 291 GLY A O 1
ATOM 2380 N N . ILE A 1 292 ? -1.822 -12.431 -5.875 1.00 75.50 292 ILE A N 1
ATOM 2381 C CA . ILE A 1 292 ? -2.994 -13.228 -5.469 1.00 75.50 292 ILE A CA 1
ATOM 2382 C C . ILE A 1 292 ? -4.206 -12.979 -6.385 1.00 75.50 292 ILE A C 1
ATOM 2384 O O . ILE A 1 292 ? -4.442 -11.851 -6.829 1.00 75.50 292 ILE A O 1
ATOM 2388 N N . SER A 1 293 ? -4.990 -14.028 -6.656 1.00 83.44 293 SER A N 1
ATOM 2389 C CA . SER A 1 293 ? -6.305 -13.945 -7.307 1.00 83.44 293 SER A CA 1
ATOM 2390 C C . SER A 1 293 ? -7.418 -14.064 -6.265 1.00 83.44 293 SER A C 1
ATOM 2392 O O . SER A 1 293 ? -7.401 -14.986 -5.460 1.00 83.44 293 SER A O 1
ATOM 2394 N N . LEU A 1 294 ? -8.395 -13.153 -6.291 1.00 87.00 294 LEU A N 1
ATOM 2395 C CA . LEU A 1 294 ? -9.542 -13.130 -5.368 1.00 87.00 294 LEU A CA 1
ATOM 2396 C C . LEU A 1 294 ? -10.869 -13.391 -6.095 1.00 87.00 294 LEU A C 1
ATOM 2398 O O . LEU A 1 294 ? -11.924 -12.928 -5.671 1.00 87.00 294 LEU A O 1
ATOM 2402 N N . LYS A 1 295 ? -10.817 -14.118 -7.216 1.00 86.31 295 LYS A N 1
ATOM 2403 C CA . LYS A 1 295 ? -11.949 -14.322 -8.135 1.00 86.31 295 LYS A CA 1
ATOM 2404 C C . LYS A 1 295 ? -13.211 -14.909 -7.485 1.00 86.31 295 LYS A C 1
ATOM 2406 O O . LYS A 1 295 ? -14.300 -14.612 -7.964 1.00 86.31 295 LYS A O 1
ATOM 2411 N N . GLU A 1 296 ? -13.059 -15.683 -6.408 1.00 89.94 296 GLU A N 1
ATOM 2412 C CA . GLU A 1 296 ? -14.158 -16.338 -5.680 1.00 89.94 296 GLU A CA 1
ATOM 2413 C C . GLU A 1 296 ? -14.972 -15.374 -4.797 1.00 89.94 296 GLU A C 1
ATOM 2415 O O . GLU A 1 296 ? -15.979 -15.773 -4.220 1.00 89.94 296 GLU A O 1
ATOM 2420 N N . ALA A 1 297 ? -14.555 -14.110 -4.658 1.00 92.31 297 ALA A N 1
ATOM 2421 C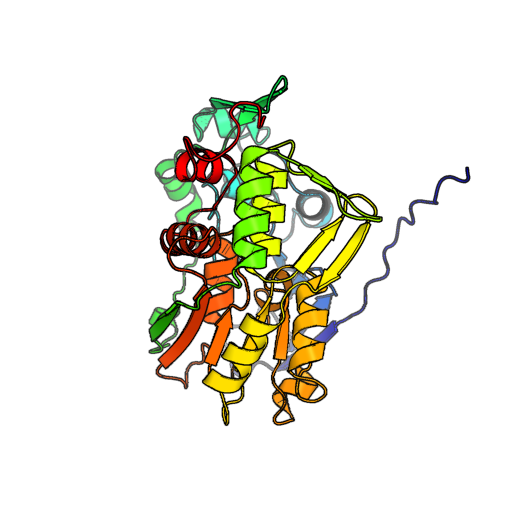 CA . ALA A 1 297 ? -15.355 -13.096 -3.975 1.00 92.31 297 ALA A CA 1
ATOM 2422 C C . ALA A 1 297 ? -16.398 -12.477 -4.916 1.00 92.31 297 ALA A C 1
ATOM 2424 O O . ALA A 1 297 ? -16.122 -12.165 -6.077 1.00 92.31 297 ALA A O 1
ATOM 2425 N N . ASP A 1 298 ? -17.575 -12.173 -4.379 1.00 92.19 298 ASP A N 1
ATOM 2426 C CA . ASP A 1 298 ? -18.608 -11.374 -5.036 1.00 92.19 298 ASP A CA 1
ATOM 2427 C C . ASP A 1 298 ? -18.165 -9.918 -5.214 1.00 92.19 298 ASP A C 1
ATOM 2429 O O . ASP A 1 298 ? -18.441 -9.293 -6.241 1.00 92.19 298 ASP A O 1
ATOM 2433 N N . VAL A 1 299 ? -17.475 -9.369 -4.211 1.00 93.56 299 VAL A N 1
ATOM 2434 C CA . VAL A 1 299 ? -17.015 -7.975 -4.181 1.00 93.56 299 VAL A CA 1
ATOM 2435 C C . VAL A 1 299 ? -15.712 -7.834 -3.393 1.00 93.56 299 VAL A C 1
ATOM 2437 O O . VAL A 1 299 ? -15.391 -8.652 -2.527 1.00 93.56 299 VAL A O 1
ATOM 2440 N N . LEU A 1 300 ? -14.979 -6.753 -3.666 1.00 94.38 300 LEU A N 1
ATOM 2441 C CA . LEU A 1 300 ? -13.765 -6.382 -2.946 1.00 94.38 300 LEU A CA 1
ATOM 2442 C C . LEU A 1 300 ? -14.071 -5.177 -2.067 1.00 94.38 300 LEU A C 1
ATOM 2444 O O . LEU A 1 300 ? -14.540 -4.148 -2.547 1.00 94.38 300 LEU A O 1
ATOM 2448 N N . VAL A 1 301 ? -13.769 -5.289 -0.782 1.00 95.94 301 VAL A N 1
ATOM 2449 C CA . VAL A 1 301 ? -14.029 -4.258 0.215 1.00 95.94 301 VAL A CA 1
ATOM 2450 C C . VAL A 1 301 ? -12.709 -3.725 0.742 1.00 95.94 301 VAL A C 1
ATOM 2452 O O . VAL A 1 301 ? -11.945 -4.431 1.393 1.00 95.94 301 VAL A O 1
ATOM 2455 N N . TYR A 1 302 ? -12.446 -2.444 0.529 1.00 95.06 302 TYR A N 1
ATOM 2456 C CA . TYR A 1 302 ? -11.387 -1.747 1.243 1.00 95.06 302 TYR A CA 1
ATOM 2457 C C . TYR A 1 302 ? -11.920 -1.317 2.607 1.00 95.06 302 TYR A C 1
ATOM 2459 O O . TYR A 1 302 ? -12.509 -0.240 2.747 1.00 95.06 302 TYR A O 1
ATOM 2467 N N . TYR A 1 303 ? -11.687 -2.157 3.623 1.00 96.50 303 TYR A N 1
ATOM 2468 C CA . TYR A 1 303 ? -11.867 -1.744 5.013 1.00 96.50 303 TYR A CA 1
ATOM 2469 C C . TYR A 1 303 ? -10.954 -0.561 5.307 1.00 96.50 303 TYR A C 1
ATOM 2471 O O . TYR A 1 303 ? -11.399 0.436 5.864 1.00 96.50 303 TYR A O 1
ATOM 2479 N N . ASN A 1 304 ? -9.697 -0.639 4.873 1.00 94.44 304 ASN A N 1
ATOM 2480 C CA . ASN A 1 304 ? -8.778 0.481 4.944 1.00 94.44 304 ASN A CA 1
ATOM 2481 C C . ASN A 1 304 ? -7.817 0.491 3.743 1.00 94.44 304 ASN A C 1
ATOM 2483 O O . ASN A 1 304 ? -7.520 -0.550 3.161 1.00 94.44 304 ASN A O 1
ATOM 2487 N N . SER A 1 305 ? -7.341 1.673 3.349 1.00 91.19 305 SER A N 1
ATOM 2488 C CA . SER A 1 305 ? -6.421 1.867 2.225 1.00 91.19 305 SER A CA 1
ATOM 2489 C C . SER A 1 305 ? -5.112 2.486 2.688 1.00 91.19 305 SER A C 1
ATOM 2491 O O . SER A 1 305 ? -5.089 3.464 3.420 1.00 91.19 305 SER A O 1
ATOM 2493 N N . GLY A 1 306 ? -4.000 1.981 2.180 1.00 90.62 306 GLY A N 1
ATOM 2494 C CA . GLY A 1 306 ? -2.693 2.597 2.319 1.00 90.62 306 GLY A CA 1
ATOM 2495 C C . GLY A 1 306 ? -2.559 3.896 1.532 1.00 90.62 306 GLY A C 1
ATOM 2496 O O . GLY A 1 306 ? -3.467 4.380 0.865 1.00 90.62 306 GLY A O 1
ATOM 2497 N N . TYR A 1 307 ? -1.362 4.468 1.573 1.00 88.69 307 TYR A N 1
ATOM 2498 C CA . TYR A 1 307 ? -1.113 5.793 1.005 1.00 88.69 307 TYR A CA 1
ATOM 2499 C C . TYR A 1 307 ? -0.654 5.781 -0.462 1.00 88.69 307 TYR A C 1
ATOM 2501 O O . TYR A 1 307 ? -0.502 6.848 -1.059 1.00 88.69 307 TYR A O 1
ATOM 2509 N N . SER A 1 308 ? -0.373 4.604 -1.035 1.00 83.06 308 SER A N 1
ATOM 2510 C CA . SER A 1 308 ? 0.272 4.446 -2.345 1.00 83.06 308 SER A CA 1
ATOM 2511 C C . SER A 1 308 ? -0.731 4.219 -3.478 1.00 83.06 308 SER A C 1
ATOM 2513 O O . SER A 1 308 ? -1.422 3.202 -3.508 1.00 83.06 308 SER A O 1
ATOM 2515 N N . GLY A 1 309 ? -0.737 5.115 -4.474 1.00 78.44 309 GLY A N 1
ATOM 2516 C CA . GLY A 1 309 ? -1.539 4.955 -5.696 1.00 78.44 309 GLY A CA 1
ATOM 2517 C C . GLY A 1 309 ? -1.190 3.687 -6.486 1.00 78.44 309 GLY A C 1
ATOM 2518 O O . GLY A 1 309 ? -2.051 3.115 -7.153 1.00 78.44 309 GLY A O 1
ATOM 2519 N N . ARG A 1 310 ? 0.052 3.198 -6.354 1.00 76.19 310 ARG A N 1
ATOM 2520 C CA . ARG A 1 310 ? 0.505 1.935 -6.948 1.00 76.19 310 ARG A CA 1
ATOM 2521 C C . ARG A 1 310 ? -0.244 0.740 -6.364 1.00 76.19 310 ARG A C 1
ATOM 2523 O O . ARG A 1 310 ? -0.892 0.012 -7.103 1.00 76.19 310 ARG A O 1
ATOM 2530 N N . GLN A 1 311 ? -0.172 0.579 -5.042 1.00 77.62 311 GLN A N 1
ATOM 2531 C CA . GLN A 1 311 ? -0.809 -0.528 -4.314 1.00 77.62 311 GLN A CA 1
ATOM 2532 C C . GLN A 1 311 ? -2.331 -0.467 -4.428 1.00 77.62 311 GLN A C 1
ATOM 2534 O O . GLN A 1 311 ? -2.999 -1.491 -4.508 1.00 77.62 311 GLN A O 1
ATOM 2539 N N . TYR A 1 312 ? -2.885 0.745 -4.475 1.00 84.00 312 TYR A N 1
ATOM 2540 C CA . TYR A 1 312 ? -4.294 0.964 -4.769 1.00 84.00 312 TYR A CA 1
ATOM 2541 C C . TYR A 1 312 ? -4.690 0.402 -6.138 1.00 84.00 312 TYR A C 1
ATOM 2543 O O . TYR A 1 312 ? -5.625 -0.383 -6.224 1.00 84.00 312 TYR A O 1
ATOM 2551 N N . THR A 1 313 ? -3.957 0.765 -7.194 1.00 78.75 313 THR A N 1
ATOM 2552 C CA . THR A 1 313 ? -4.261 0.306 -8.558 1.00 78.75 313 THR A CA 1
ATOM 2553 C C . THR A 1 313 ? -4.115 -1.213 -8.662 1.00 78.75 313 THR A C 1
ATOM 2555 O O . THR A 1 313 ? -5.042 -1.884 -9.087 1.00 78.75 313 THR A O 1
ATOM 2558 N N . GLN A 1 314 ? -3.003 -1.765 -8.167 1.00 76.62 314 GLN A N 1
ATOM 2559 C CA . GLN A 1 314 ? -2.734 -3.208 -8.224 1.00 76.62 314 GLN A CA 1
ATOM 2560 C C . GLN A 1 314 ? -3.707 -4.054 -7.393 1.00 76.62 314 GLN A C 1
ATOM 2562 O O . GLN A 1 314 ? -3.991 -5.190 -7.759 1.00 76.62 314 GLN A O 1
ATOM 2567 N N . GLY A 1 315 ? -4.189 -3.535 -6.260 1.00 80.44 315 GLY A N 1
ATOM 2568 C CA . GLY A 1 315 ? -5.146 -4.248 -5.415 1.00 80.44 315 GLY A CA 1
ATOM 2569 C C . GLY A 1 315 ? -6.550 -4.307 -6.022 1.00 80.44 315 GLY A C 1
ATOM 2570 O O . GLY A 1 315 ? -7.227 -5.322 -5.900 1.00 80.44 315 GLY A O 1
ATOM 2571 N N . ARG A 1 316 ? -6.984 -3.254 -6.724 1.00 84.56 316 ARG A N 1
ATOM 2572 C CA . ARG A 1 316 ? -8.324 -3.196 -7.331 1.00 84.56 316 ARG A CA 1
ATOM 2573 C C . ARG A 1 316 ? -8.548 -4.237 -8.422 1.00 84.56 316 ARG A C 1
ATOM 2575 O O . ARG A 1 316 ? -9.666 -4.719 -8.575 1.00 84.56 316 ARG A O 1
ATOM 2582 N N . ASP A 1 317 ? -7.491 -4.598 -9.138 1.00 77.00 317 ASP A N 1
ATOM 2583 C CA . ASP A 1 317 ? -7.559 -5.537 -10.258 1.00 77.00 317 ASP A CA 1
ATOM 2584 C C . ASP A 1 317 ? -7.637 -7.009 -9.801 1.00 77.00 317 ASP A C 1
ATOM 2586 O O . ASP A 1 317 ? -7.724 -7.910 -10.628 1.00 77.00 317 ASP A O 1
ATOM 2590 N N . ARG A 1 318 ? -7.615 -7.292 -8.487 1.00 77.50 318 ARG A N 1
ATOM 2591 C CA . ARG A 1 318 ? -7.497 -8.662 -7.944 1.00 77.50 318 ARG A CA 1
ATOM 2592 C C . ARG A 1 318 ? -8.755 -9.524 -8.100 1.00 77.50 318 ARG A C 1
ATOM 2594 O O . ARG A 1 318 ? -8.659 -10.745 -7.980 1.00 77.50 318 ARG A O 1
ATOM 2601 N N . LEU A 1 319 ? -9.906 -8.914 -8.396 1.00 71.12 319 LEU A N 1
ATOM 2602 C CA . LEU A 1 319 ? -11.138 -9.620 -8.785 1.00 71.12 319 LEU A CA 1
ATOM 2603 C C . LEU A 1 319 ? -11.211 -9.932 -10.287 1.00 71.12 319 LEU A C 1
ATOM 2605 O O . LEU A 1 319 ? -12.060 -10.714 -10.717 1.00 71.12 319 LEU A O 1
ATOM 2609 N N . THR A 1 320 ? -10.354 -9.305 -11.096 1.00 65.94 320 THR A N 1
ATOM 2610 C CA . THR A 1 320 ? -10.465 -9.342 -12.551 1.00 65.94 320 THR A CA 1
ATOM 2611 C C . THR A 1 320 ? -10.137 -10.721 -13.108 1.00 65.94 320 THR A C 1
ATOM 2613 O O . THR A 1 320 ? -9.061 -11.269 -12.883 1.00 65.94 320 THR A O 1
ATOM 2616 N N . THR A 1 321 ? -11.069 -11.269 -13.887 1.00 61.22 321 THR A N 1
ATOM 2617 C CA . THR A 1 321 ? -10.886 -12.492 -14.674 1.00 61.22 321 THR A CA 1
ATOM 2618 C C . THR A 1 321 ? -11.469 -12.287 -16.070 1.00 61.22 321 THR A C 1
ATOM 2620 O O . THR A 1 321 ? -12.362 -11.460 -16.243 1.00 61.22 321 THR A O 1
ATOM 2623 N N . ILE A 1 322 ? -10.993 -13.054 -17.059 1.00 57.84 322 ILE A N 1
ATOM 2624 C CA . ILE A 1 322 ? -11.504 -13.016 -18.446 1.00 57.84 322 ILE A CA 1
ATOM 2625 C C . ILE A 1 322 ? -13.023 -13.245 -18.511 1.00 57.84 322 ILE A C 1
ATOM 2627 O O . ILE A 1 322 ? -13.698 -12.674 -19.361 1.00 57.84 322 ILE A O 1
ATOM 2631 N N . ASN A 1 323 ? -13.567 -14.046 -17.591 1.00 58.41 323 ASN A N 1
ATOM 2632 C CA . ASN A 1 323 ? -14.966 -14.473 -17.611 1.00 58.41 323 ASN A CA 1
ATOM 2633 C C . ASN A 1 323 ? -15.925 -13.516 -16.885 1.00 58.41 323 ASN A C 1
ATOM 2635 O O . ASN A 1 323 ? -17.134 -13.735 -16.913 1.00 58.41 323 ASN A O 1
ATOM 2639 N N . ARG A 1 324 ? -15.418 -12.482 -16.201 1.00 67.75 324 ARG A N 1
ATOM 2640 C CA . ARG A 1 324 ? -16.232 -11.603 -15.352 1.00 67.75 324 ARG A CA 1
ATOM 2641 C C . ARG A 1 324 ? -16.413 -10.242 -16.008 1.00 67.75 324 ARG A C 1
ATOM 2643 O O . ARG A 1 324 ? -15.443 -9.538 -16.249 1.00 67.75 324 ARG A O 1
ATOM 2650 N N . SER A 1 325 ? -17.659 -9.852 -16.266 1.00 60.38 325 SER A N 1
ATOM 2651 C CA . SER A 1 325 ? -17.982 -8.603 -16.969 1.00 60.38 325 SER A CA 1
ATOM 2652 C C . SER A 1 325 ? -17.880 -7.346 -16.095 1.00 60.38 325 SER A C 1
ATOM 2654 O O . SER A 1 325 ? -17.623 -6.266 -16.620 1.00 60.38 325 SER A O 1
ATOM 2656 N N . ALA A 1 326 ? -18.036 -7.463 -14.771 1.00 66.19 326 ALA A N 1
ATOM 2657 C CA . ALA A 1 326 ? -17.964 -6.330 -13.847 1.00 66.19 326 ALA A CA 1
ATOM 2658 C C . ALA A 1 326 ? -17.348 -6.715 -12.494 1.00 66.19 326 ALA A C 1
ATOM 2660 O O . ALA A 1 326 ? -17.692 -7.744 -11.904 1.00 66.19 326 ALA A O 1
ATOM 2661 N N . ASN A 1 327 ? -16.465 -5.851 -11.987 1.00 80.81 327 ASN A N 1
ATOM 2662 C CA . ASN A 1 327 ? -15.867 -5.971 -10.657 1.00 80.81 327 ASN A CA 1
ATOM 2663 C C . ASN A 1 327 ? -16.280 -4.779 -9.801 1.00 80.81 327 ASN A C 1
ATOM 2665 O O . ASN A 1 327 ? -15.987 -3.636 -10.152 1.00 80.81 327 ASN A O 1
ATOM 2669 N N . HIS A 1 328 ? -16.923 -5.045 -8.667 1.00 89.06 328 HIS A N 1
ATOM 2670 C CA . HIS A 1 328 ? -17.338 -3.999 -7.740 1.00 89.06 328 HIS A CA 1
ATOM 2671 C C . HIS A 1 328 ? -16.348 -3.892 -6.582 1.00 89.06 328 HIS A C 1
ATOM 2673 O O . HIS A 1 328 ? -16.108 -4.858 -5.852 1.00 89.06 328 HIS A O 1
ATOM 2679 N N . VAL A 1 329 ? -15.775 -2.700 -6.427 1.00 93.00 329 VAL A N 1
ATOM 2680 C CA . VAL A 1 329 ? -14.845 -2.369 -5.349 1.00 93.00 329 VAL A CA 1
ATOM 2681 C C . VAL A 1 329 ? -15.475 -1.311 -4.457 1.00 93.00 329 VAL A C 1
ATOM 2683 O O . VAL A 1 329 ? -15.781 -0.211 -4.914 1.00 93.00 329 VAL A O 1
ATOM 2686 N N . TYR A 1 330 ? -15.626 -1.627 -3.177 1.00 95.81 330 TYR A N 1
ATOM 2687 C CA . TYR A 1 330 ? -16.281 -0.770 -2.199 1.00 95.81 330 TYR A CA 1
ATOM 2688 C C . TYR A 1 330 ? -15.283 -0.131 -1.245 1.00 95.81 330 TYR A C 1
ATOM 2690 O O . TYR A 1 330 ? -14.379 -0.791 -0.728 1.00 95.81 330 TYR A O 1
ATOM 2698 N N . PHE A 1 331 ? -15.497 1.148 -0.955 1.00 95.50 331 PHE A N 1
ATOM 2699 C CA . PHE A 1 331 ? -14.739 1.901 0.035 1.00 95.50 331 PHE A CA 1
ATOM 2700 C C . PHE A 1 331 ? -15.674 2.466 1.099 1.00 95.50 331 PHE A C 1
ATOM 2702 O O . PHE A 1 331 ? -16.672 3.101 0.768 1.00 95.50 331 PHE A O 1
ATOM 2709 N N . PHE A 1 332 ? -15.317 2.289 2.371 1.00 94.88 332 PHE A N 1
ATOM 2710 C CA . PHE A 1 332 ? -16.108 2.772 3.504 1.00 94.88 332 PHE A CA 1
ATOM 2711 C C . PHE A 1 332 ? -15.325 3.823 4.278 1.00 94.88 332 PHE A C 1
ATOM 2713 O O . PHE A 1 332 ? -14.238 3.535 4.783 1.00 94.88 332 PHE A O 1
ATOM 2720 N N . PHE A 1 333 ? -15.855 5.037 4.398 1.00 94.75 333 PHE A N 1
ATOM 2721 C CA . PHE A 1 333 ? -15.243 6.086 5.219 1.00 94.75 333 PHE A CA 1
ATOM 2722 C C . PHE A 1 333 ? -16.199 7.247 5.497 1.00 94.75 333 PHE A C 1
ATOM 2724 O O . PHE A 1 333 ? -17.187 7.437 4.795 1.00 94.75 333 PHE A O 1
ATOM 2731 N N . ASP A 1 334 ? -15.879 8.066 6.498 1.00 93.56 334 ASP A N 1
ATOM 2732 C CA . ASP A 1 334 ? -16.561 9.344 6.705 1.00 93.56 334 ASP A CA 1
ATOM 2733 C C . ASP A 1 334 ? -16.210 10.326 5.579 1.00 93.56 334 ASP A C 1
ATOM 2735 O O . ASP A 1 334 ? -15.057 10.411 5.138 1.00 93.56 334 ASP A O 1
ATOM 2739 N N . LYS A 1 335 ? -17.215 11.073 5.113 1.00 91.75 335 LYS A N 1
ATOM 2740 C CA . LYS A 1 335 ? -17.104 12.001 3.981 1.00 91.75 335 LYS A CA 1
ATOM 2741 C C . LYS A 1 335 ? -16.042 13.078 4.194 1.00 91.75 335 LYS A C 1
ATOM 2743 O O . LYS A 1 335 ? -15.352 13.448 3.243 1.00 91.75 335 LYS A O 1
ATOM 2748 N N . ASP A 1 336 ? -15.890 13.536 5.432 1.00 90.69 336 ASP A N 1
ATOM 2749 C CA . ASP A 1 336 ? -14.990 14.624 5.801 1.00 90.69 336 ASP A CA 1
ATOM 2750 C C . ASP A 1 336 ? -13.716 14.118 6.498 1.00 90.69 336 ASP A C 1
ATOM 2752 O O . ASP A 1 336 ? -12.825 14.912 6.826 1.00 90.69 336 ASP A O 1
ATOM 2756 N N . GLY A 1 337 ? -13.583 12.799 6.663 1.00 92.75 337 GLY A N 1
ATOM 2757 C CA . GLY A 1 337 ? -12.435 12.131 7.274 1.00 92.75 337 GLY A CA 1
ATOM 2758 C C . GLY A 1 337 ? -11.149 12.184 6.443 1.00 92.75 337 GLY A C 1
ATOM 2759 O O . GLY A 1 337 ? -11.095 12.685 5.311 1.00 92.75 337 GLY A O 1
ATOM 2760 N N . LEU A 1 338 ? -10.065 11.680 7.022 1.00 95.12 338 LEU A N 1
ATOM 2761 C CA . LEU A 1 338 ? -8.766 11.506 6.376 1.00 95.12 338 LEU A CA 1
ATOM 2762 C C . LEU A 1 338 ? -8.844 10.453 5.267 1.00 95.12 338 LEU A C 1
ATOM 2764 O O . LEU A 1 338 ? -8.309 10.674 4.180 1.00 95.12 338 LEU A O 1
ATOM 2768 N N . ASN A 1 339 ? -9.560 9.355 5.506 1.00 94.38 339 ASN A N 1
ATOM 2769 C CA . ASN A 1 339 ? -9.723 8.266 4.539 1.00 94.38 339 ASN A CA 1
ATOM 2770 C C . ASN A 1 339 ? -10.311 8.743 3.193 1.00 94.38 339 ASN A C 1
ATOM 2772 O O . ASN A 1 339 ? -9.794 8.384 2.134 1.00 94.38 339 ASN A O 1
ATOM 2776 N N . ALA A 1 340 ? -11.298 9.649 3.206 1.00 94.75 340 ALA A N 1
ATOM 2777 C CA . ALA A 1 340 ? -11.846 10.253 1.985 1.00 94.75 340 ALA A CA 1
ATOM 2778 C C . ALA A 1 340 ? -10.798 11.063 1.195 1.00 94.75 340 ALA A C 1
ATOM 2780 O O . ALA A 1 340 ? -10.775 11.070 -0.040 1.00 94.75 340 ALA A O 1
ATOM 2781 N N . LYS A 1 341 ? -9.889 11.743 1.904 1.00 94.94 341 LYS A N 1
ATOM 2782 C CA . LYS A 1 341 ? -8.806 12.537 1.301 1.00 94.94 341 LYS A CA 1
ATOM 2783 C C . LYS A 1 341 ? -7.711 11.645 0.723 1.00 94.94 341 LYS A C 1
ATOM 2785 O O . LYS A 1 341 ? -7.191 11.959 -0.350 1.00 94.94 341 LYS A O 1
ATOM 2790 N N . ILE A 1 342 ? -7.395 10.543 1.408 1.00 94.50 342 ILE A N 1
ATOM 2791 C CA . ILE A 1 342 ? -6.509 9.492 0.899 1.00 94.50 342 ILE A CA 1
ATOM 2792 C C . ILE A 1 342 ? -7.103 8.940 -0.396 1.00 94.50 342 ILE A C 1
ATOM 2794 O O . ILE A 1 342 ? -6.465 9.064 -1.439 1.00 94.50 342 ILE A O 1
ATOM 2798 N N . TYR A 1 343 ? -8.350 8.462 -0.366 1.00 94.12 343 TYR A N 1
ATOM 2799 C CA . TYR A 1 343 ? -9.050 7.933 -1.539 1.00 94.12 343 TYR A CA 1
ATOM 2800 C C . TYR A 1 343 ? -8.993 8.893 -2.738 1.00 94.12 343 TYR A C 1
ATOM 2802 O O . TYR A 1 343 ? -8.595 8.504 -3.836 1.00 94.12 343 TYR A O 1
ATOM 2810 N N . LYS A 1 344 ? -9.283 10.186 -2.531 1.00 92.88 344 LYS A N 1
ATOM 2811 C CA . LYS A 1 344 ? -9.221 11.201 -3.597 1.00 92.88 344 LYS A CA 1
ATOM 2812 C C . LYS A 1 344 ? -7.829 11.325 -4.234 1.00 92.88 344 LYS A C 1
ATOM 2814 O O . LYS A 1 344 ? -7.719 11.498 -5.452 1.00 92.88 344 LYS A O 1
ATOM 2819 N N . ALA A 1 345 ? -6.763 11.254 -3.435 1.00 88.69 345 ALA A N 1
ATOM 2820 C CA . ALA A 1 345 ? -5.396 11.281 -3.955 1.00 88.69 345 ALA A CA 1
ATOM 2821 C C . ALA A 1 345 ? -5.053 9.996 -4.722 1.00 88.69 345 ALA A C 1
ATOM 2823 O O . ALA A 1 345 ? -4.503 10.082 -5.823 1.00 88.69 345 ALA A O 1
ATOM 2824 N N . LEU A 1 346 ? -5.439 8.835 -4.187 1.00 87.81 346 LEU A N 1
ATOM 2825 C CA . LEU A 1 346 ? -5.201 7.531 -4.808 1.00 87.81 346 LEU A CA 1
ATOM 2826 C C . LEU A 1 346 ? -5.914 7.397 -6.155 1.00 87.81 346 LEU A C 1
ATOM 2828 O O . LEU A 1 346 ? -5.291 6.986 -7.132 1.00 87.81 346 LEU A O 1
ATOM 2832 N N . LYS A 1 347 ? -7.174 7.841 -6.244 1.00 86.00 347 LYS A N 1
ATOM 2833 C CA . LYS A 1 347 ? -7.944 7.882 -7.498 1.00 86.00 347 LYS A CA 1
ATOM 2834 C C . LYS A 1 347 ? -7.277 8.749 -8.568 1.00 86.00 347 LYS A C 1
ATOM 2836 O O . LYS A 1 347 ? -7.374 8.468 -9.756 1.00 86.00 347 LYS A O 1
ATOM 2841 N N . SER A 1 348 ? -6.523 9.762 -8.141 1.00 79.94 348 SER A N 1
ATOM 2842 C CA . SER A 1 348 ? -5.703 10.602 -9.021 1.00 79.94 348 SER A CA 1
ATOM 2843 C C . SER A 1 348 ? -4.317 10.000 -9.315 1.00 79.94 348 SER A C 1
ATOM 2845 O O . SER A 1 348 ? -3.428 10.731 -9.749 1.00 79.94 348 SER A O 1
ATOM 2847 N N . LYS A 1 349 ? -4.103 8.706 -9.022 1.00 76.50 349 LYS A N 1
ATOM 2848 C CA . LYS A 1 349 ? -2.826 7.970 -9.107 1.00 76.50 349 LYS A CA 1
ATOM 2849 C C . LYS A 1 349 ? -1.675 8.622 -8.327 1.00 76.50 349 LYS A C 1
ATOM 2851 O O . LYS A 1 349 ? -0.506 8.436 -8.651 1.00 76.50 349 LYS A O 1
ATOM 2856 N N . LYS A 1 350 ? -1.987 9.393 -7.281 1.00 74.19 350 LYS A N 1
ATOM 2857 C CA . LYS A 1 350 ? -1.002 10.096 -6.448 1.00 74.19 350 LYS A CA 1
ATOM 2858 C C . LYS A 1 350 ? -0.868 9.428 -5.089 1.00 74.19 350 LYS A C 1
ATOM 2860 O O . LYS A 1 350 ? -1.823 8.886 -4.542 1.00 74.19 350 LYS A O 1
ATOM 2865 N N . ARG A 1 351 ? 0.329 9.524 -4.513 1.00 82.88 351 ARG A N 1
ATOM 2866 C CA . ARG A 1 351 ? 0.569 9.159 -3.117 1.00 82.88 351 ARG A CA 1
ATOM 2867 C C . ARG A 1 351 ? -0.001 10.230 -2.186 1.00 82.88 351 ARG A C 1
ATOM 2869 O O . ARG A 1 351 ? 0.244 11.416 -2.407 1.00 82.88 351 ARG A O 1
ATOM 2876 N N . TYR A 1 352 ? -0.694 9.819 -1.127 1.00 86.19 352 TYR A N 1
ATOM 2877 C CA . TYR A 1 352 ? -1.046 10.717 -0.025 1.00 86.19 352 TYR A CA 1
ATOM 2878 C C . TYR A 1 352 ? 0.123 10.786 0.970 1.00 86.19 352 TYR A C 1
ATOM 2880 O O . TYR A 1 352 ? 0.673 9.762 1.361 1.00 86.19 352 TYR A O 1
ATOM 2888 N N . ASN A 1 353 ? 0.573 11.982 1.337 1.00 83.25 353 ASN A N 1
ATOM 2889 C CA . ASN A 1 353 ? 1.747 12.169 2.196 1.00 83.25 353 ASN A CA 1
ATOM 2890 C C . ASN A 1 353 ? 1.534 13.308 3.196 1.00 83.25 353 ASN A C 1
ATOM 2892 O O . ASN A 1 353 ? 0.539 14.031 3.130 1.00 83.25 353 ASN A O 1
ATOM 2896 N N . GLU A 1 354 ? 2.497 13.504 4.090 1.00 82.25 354 GLU A N 1
ATOM 2897 C CA . GLU A 1 354 ? 2.476 14.515 5.145 1.00 82.25 354 GLU A CA 1
ATOM 2898 C C . GLU A 1 354 ? 2.275 15.942 4.609 1.00 82.25 354 GLU A C 1
ATOM 2900 O O . GLU A 1 354 ? 1.603 16.757 5.239 1.00 82.25 354 GLU A O 1
ATOM 2905 N N . LYS A 1 355 ? 2.772 16.247 3.403 1.00 80.25 355 LYS A N 1
ATOM 2906 C CA . LYS A 1 355 ? 2.562 17.552 2.759 1.00 80.25 355 LYS A CA 1
ATOM 2907 C C . LYS A 1 355 ? 1.097 17.752 2.368 1.00 80.25 355 LYS A C 1
ATOM 2909 O O . LYS A 1 355 ? 0.537 18.824 2.606 1.00 80.25 355 LYS A O 1
ATOM 2914 N N . LEU A 1 356 ? 0.475 16.740 1.760 1.00 85.81 356 LEU A N 1
ATOM 2915 C CA . LEU A 1 356 ? -0.952 16.770 1.432 1.00 85.81 356 LEU A CA 1
ATOM 2916 C C . LEU A 1 356 ? -1.813 16.770 2.693 1.00 85.81 356 LEU A C 1
ATOM 2918 O O . LEU A 1 356 ? -2.804 17.497 2.731 1.00 85.81 356 LEU A O 1
ATOM 2922 N N . PHE A 1 357 ? -1.406 16.040 3.727 1.00 90.31 357 PHE A N 1
ATOM 2923 C CA . PHE A 1 357 ? -2.052 16.044 5.034 1.00 90.31 357 PHE A CA 1
ATOM 2924 C C . PHE A 1 357 ? -2.066 17.443 5.661 1.00 90.31 357 PHE A C 1
ATOM 2926 O O . PHE A 1 357 ? -3.143 17.998 5.877 1.00 90.31 357 PHE A O 1
ATOM 2933 N N . LYS A 1 358 ? -0.896 18.082 5.827 1.00 86.38 358 LYS A N 1
ATOM 2934 C CA . LYS A 1 358 ? -0.790 19.461 6.343 1.00 86.38 358 LYS A CA 1
ATOM 2935 C C . LYS A 1 358 ? -1.608 20.453 5.519 1.00 86.38 358 LYS A C 1
ATOM 2937 O O . LYS A 1 358 ? -2.273 21.320 6.076 1.00 86.38 358 LYS A O 1
ATOM 2942 N N . LYS A 1 359 ? -1.593 20.323 4.187 1.00 87.94 359 LYS A N 1
ATOM 2943 C CA . LYS A 1 359 ? -2.405 21.170 3.300 1.00 87.94 359 LYS A CA 1
ATOM 2944 C C . LYS A 1 359 ? -3.904 20.958 3.524 1.00 87.94 359 LYS A C 1
ATOM 2946 O O . LYS A 1 359 ? -4.652 21.929 3.514 1.00 87.94 359 LYS A O 1
ATOM 2951 N N . SER A 1 360 ? -4.333 19.711 3.702 1.00 87.75 360 SER A N 1
ATOM 2952 C CA . SER A 1 360 ? -5.749 19.352 3.829 1.00 87.75 360 SER A CA 1
ATOM 2953 C C . SER A 1 360 ? -6.363 19.763 5.164 1.00 87.75 360 SER A C 1
ATOM 2955 O O . SER A 1 360 ? -7.568 19.967 5.230 1.00 87.75 360 SER A O 1
ATOM 2957 N N . TYR A 1 361 ? -5.542 19.875 6.207 1.00 90.19 361 TYR A N 1
ATOM 2958 C CA . TYR A 1 361 ? -5.962 20.240 7.561 1.00 90.19 361 TYR A CA 1
ATOM 2959 C C . TYR A 1 361 ? -5.335 21.564 8.021 1.00 90.19 361 TYR A C 1
ATOM 2961 O O . TYR A 1 361 ? -5.135 21.803 9.216 1.00 90.19 361 TYR A O 1
ATOM 2969 N N . LYS A 1 362 ? -5.001 22.445 7.070 1.00 88.25 362 LYS A N 1
ATOM 2970 C CA . LYS A 1 362 ? -4.468 23.775 7.371 1.00 88.25 362 LYS A CA 1
ATOM 2971 C C . LYS A 1 362 ? -5.477 24.549 8.226 1.00 88.25 362 LYS A C 1
ATOM 2973 O O . LYS A 1 362 ? -6.634 24.672 7.843 1.00 88.25 362 LYS A O 1
ATOM 2978 N N . GLY A 1 363 ? -5.027 25.074 9.365 1.00 85.38 363 GLY A N 1
ATOM 2979 C CA . GLY A 1 363 ? -5.880 25.779 10.332 1.00 85.38 363 GLY A CA 1
ATOM 2980 C C . GLY A 1 363 ? -6.638 24.869 11.306 1.00 85.38 363 GLY A C 1
ATOM 2981 O O . GLY A 1 363 ? -7.305 25.383 12.194 1.00 85.38 363 GLY A O 1
ATOM 2982 N N . ILE A 1 364 ? -6.522 23.543 11.163 1.00 88.12 364 ILE A N 1
ATOM 2983 C CA . ILE A 1 364 ? -7.079 22.552 12.100 1.00 88.12 364 ILE A CA 1
ATOM 2984 C C . ILE A 1 364 ? -5.959 21.909 12.926 1.00 88.12 364 ILE A C 1
ATOM 2986 O O . ILE A 1 364 ? -6.111 21.732 14.130 1.00 88.12 364 ILE A O 1
ATOM 2990 N N . ILE A 1 365 ? -4.840 21.558 12.285 1.00 86.62 365 ILE A N 1
ATOM 2991 C CA . ILE A 1 365 ? -3.670 20.994 12.973 1.00 86.62 365 ILE A CA 1
ATOM 2992 C C . ILE A 1 365 ? -2.976 22.081 13.798 1.00 86.62 365 ILE A C 1
ATOM 2994 O O . ILE A 1 365 ? -2.807 23.209 13.325 1.00 86.62 365 ILE A O 1
ATOM 2998 N N . ASN A 1 366 ? -2.511 21.707 14.992 1.00 80.88 366 ASN A N 1
ATOM 2999 C CA . ASN A 1 366 ? -1.658 22.543 15.829 1.00 80.88 366 ASN A CA 1
ATOM 3000 C C . ASN A 1 366 ? -0.461 23.111 15.026 1.00 80.88 366 ASN A C 1
ATOM 3002 O O . ASN A 1 366 ? 0.285 22.334 14.420 1.00 80.88 366 ASN A O 1
ATOM 3006 N N . PRO A 1 367 ? -0.221 24.437 15.037 1.00 81.25 367 PRO A N 1
ATOM 3007 C CA . PRO A 1 367 ? 0.909 25.056 14.340 1.00 81.25 367 PRO A CA 1
ATOM 3008 C C . PRO A 1 367 ? 2.285 24.487 14.717 1.00 81.25 367 PRO A C 1
ATOM 3010 O O . PRO A 1 367 ? 3.200 24.538 13.900 1.00 81.25 367 PRO A O 1
ATOM 3013 N N . ASN A 1 368 ? 2.420 23.912 15.916 1.00 78.94 368 ASN A N 1
ATOM 3014 C CA . ASN A 1 368 ? 3.652 23.301 16.419 1.00 78.94 368 ASN A CA 1
ATOM 3015 C C . ASN A 1 368 ? 3.896 21.877 15.880 1.00 78.94 368 ASN A C 1
ATOM 3017 O O . ASN A 1 368 ? 4.891 21.248 16.233 1.00 78.94 368 ASN A O 1
ATOM 3021 N N . CYS A 1 369 ? 3.000 21.342 15.041 1.00 78.00 369 CYS A N 1
ATOM 3022 C CA . CYS A 1 369 ? 3.177 20.040 14.403 1.00 78.00 369 CYS A CA 1
ATOM 3023 C C . CYS A 1 369 ? 4.257 20.116 13.308 1.00 78.00 369 CYS A C 1
ATOM 3025 O O . CYS A 1 369 ? 4.027 20.620 12.194 1.00 78.00 369 CYS A O 1
ATOM 3027 N N . ASN A 1 370 ? 5.441 19.599 13.645 1.00 64.62 370 ASN A N 1
ATOM 3028 C CA . ASN A 1 370 ? 6.643 19.644 12.807 1.00 64.62 370 ASN A CA 1
ATOM 3029 C C . ASN A 1 370 ? 6.517 18.885 11.486 1.00 64.62 370 ASN A C 1
ATOM 3031 O O . ASN A 1 370 ? 5.736 17.910 11.351 1.00 64.62 370 ASN A O 1
#

pLDDT: mean 85.09, std 13.56, range [31.58, 98.5]